Protein AF-A0A0C1GXM0-F1 (afdb_monomer_lite)

Sequence (208 aa):
MSLRILAVLLSFFAASASAESNETIALRGALAAMGYSEIILHHCKLTFSRTAEPTQENNELTGYKRTLHIETLQDIAEEPVRLKKQKSLKFHILDLKFRGSYSPQLDQIQRARRFIRKRFPNSNWPYDFPHFQGEFTPEIELELKREYPEIWSMNRTVEYTRYGKATRPEMSFELTYSSAEPLEKFRDSLRAYSNGKRCPLLKAGEEL

pLDDT: mean 88.5, std 14.19, range [39.66, 98.62]

Foldseek 3Di:
DDDDDDDDDDPPPPPPPPPDDPLLVLLVVLCVVQQWDPFDDDQQKTKIKHADQQDVQQQGWGIKMWIDRLLQWADLPPFAFDWDDDPPDIKTKGWTAGAPVCVVVVVLQVVLVVVCCVVVVQQPPVDPGSNSDDLCQVVSVVCCCVPPVCLVVAGWMWIQHPNGIHIHGDRIDMDMGRDRVSVVSNSVSSVVVCVVRVSDRHHHPDDD

Structure (mmCIF, N/CA/C/O backbone):
data_AF-A0A0C1GXM0-F1
#
_entry.id   AF-A0A0C1GXM0-F1
#
loop_
_atom_site.group_PDB
_atom_site.id
_atom_site.type_symbol
_atom_site.label_atom_id
_atom_site.label_alt_id
_atom_site.label_comp_id
_atom_site.label_asym_id
_atom_site.label_entity_id
_atom_site.label_seq_id
_atom_site.pdbx_PDB_ins_code
_atom_site.Cartn_x
_atom_site.Cartn_y
_atom_site.Cartn_z
_atom_site.occupancy
_atom_site.B_iso_or_equiv
_atom_site.auth_seq_id
_atom_site.auth_comp_id
_atom_site.auth_asym_id
_atom_site.auth_atom_id
_atom_site.pdbx_PDB_model_num
ATOM 1 N N . MET A 1 1 ? -29.118 64.515 -12.990 1.00 43.38 1 MET A N 1
ATOM 2 C CA . MET A 1 1 ? -28.446 63.610 -13.949 1.00 43.38 1 MET A CA 1
ATOM 3 C C . MET A 1 1 ? -27.971 62.392 -13.172 1.00 43.38 1 MET A C 1
ATOM 5 O O . MET A 1 1 ? -27.420 62.560 -12.095 1.00 43.38 1 MET A O 1
ATOM 9 N N . SER A 1 2 ? -28.364 61.206 -13.623 1.00 39.66 2 SER A N 1
ATOM 10 C CA . SER A 1 2 ? -28.724 60.064 -12.776 1.00 39.66 2 SER A CA 1
ATOM 11 C C . SER A 1 2 ? -27.571 59.333 -12.078 1.00 39.66 2 SER A C 1
ATOM 13 O O . SER A 1 2 ? -26.632 58.870 -12.719 1.00 39.66 2 SER A O 1
ATOM 15 N N . LEU A 1 3 ? -27.742 59.146 -10.766 1.00 50.19 3 LEU A N 1
ATOM 16 C CA . LEU A 1 3 ? -27.046 58.190 -9.906 1.00 50.19 3 LEU A CA 1
ATOM 17 C C . LEU A 1 3 ? -27.482 56.769 -10.323 1.00 50.19 3 LEU A C 1
ATOM 19 O O . LEU A 1 3 ? -28.665 56.441 -10.212 1.00 50.19 3 LEU A O 1
ATOM 23 N N . ARG A 1 4 ? -26.576 55.934 -10.850 1.00 53.16 4 ARG A N 1
ATOM 24 C CA . ARG A 1 4 ? -26.872 54.520 -11.141 1.00 53.16 4 ARG A CA 1
ATOM 25 C C . ARG A 1 4 ? -26.298 53.621 -10.051 1.00 53.16 4 ARG A C 1
ATOM 27 O O . ARG A 1 4 ? -25.092 53.506 -9.876 1.00 53.16 4 ARG A O 1
ATOM 34 N N . ILE A 1 5 ? -27.241 53.014 -9.344 1.00 59.44 5 ILE A N 1
ATOM 35 C CA . ILE A 1 5 ? -27.137 51.916 -8.391 1.00 59.44 5 ILE A CA 1
ATOM 36 C C . ILE A 1 5 ? -26.442 50.720 -9.060 1.00 59.44 5 ILE A C 1
ATOM 38 O O . ILE A 1 5 ? -26.910 50.250 -10.095 1.00 59.44 5 ILE A O 1
ATOM 42 N N . LEU A 1 6 ? -25.367 50.206 -8.456 1.00 49.19 6 LEU A N 1
ATOM 43 C CA . LEU A 1 6 ? -24.871 48.851 -8.715 1.00 49.19 6 LEU A CA 1
ATOM 44 C C . LEU A 1 6 ? -24.203 48.295 -7.448 1.00 49.19 6 LEU A C 1
ATOM 46 O O . LEU A 1 6 ? -22.986 48.246 -7.312 1.00 49.19 6 LEU A O 1
ATOM 50 N N . ALA A 1 7 ? -25.039 47.920 -6.488 1.00 60.09 7 ALA A N 1
ATOM 51 C CA . ALA A 1 7 ? -24.690 46.977 -5.435 1.00 60.09 7 ALA A CA 1
ATOM 52 C C . ALA A 1 7 ? -25.491 45.693 -5.696 1.00 60.09 7 ALA A C 1
ATOM 54 O O . ALA A 1 7 ? -26.526 45.756 -6.354 1.00 60.09 7 ALA A O 1
ATOM 55 N N . VAL A 1 8 ? -25.040 44.574 -5.125 1.00 55.22 8 VAL A N 1
ATOM 56 C CA . VAL A 1 8 ? -25.589 43.204 -5.221 1.00 55.22 8 VAL A CA 1
ATOM 57 C C . VAL A 1 8 ? -24.885 42.336 -6.269 1.00 55.22 8 VAL A C 1
ATOM 59 O O . VAL A 1 8 ? -25.309 42.252 -7.413 1.00 55.22 8 VAL A O 1
ATOM 62 N N . LEU A 1 9 ? -23.814 41.662 -5.828 1.00 50.62 9 LEU A N 1
ATOM 63 C CA . LEU A 1 9 ? -23.468 40.265 -6.153 1.00 50.62 9 LEU A CA 1
ATOM 64 C C . LEU A 1 9 ? -22.198 39.875 -5.372 1.00 50.62 9 LEU A C 1
ATOM 66 O O . LEU A 1 9 ? -21.104 39.783 -5.915 1.00 50.62 9 LEU A O 1
ATOM 70 N N . LEU A 1 10 ? -22.326 39.693 -4.056 1.00 50.34 10 LEU A N 1
ATOM 71 C CA . LEU A 1 10 ? -21.234 39.204 -3.202 1.00 50.34 10 LEU A CA 1
ATOM 72 C C . LEU A 1 10 ? -21.825 38.361 -2.068 1.00 50.34 10 LEU A C 1
ATOM 74 O O . LEU A 1 10 ? -21.763 38.714 -0.895 1.00 50.34 10 LEU A O 1
ATOM 78 N N . SER A 1 11 ? -22.529 37.283 -2.423 1.00 51.69 11 SER A N 1
ATOM 79 C CA . SER A 1 11 ? -23.216 36.453 -1.423 1.00 51.69 11 SER A CA 1
ATOM 80 C C . SER A 1 11 ? -23.407 34.994 -1.841 1.00 51.69 11 SER A C 1
ATOM 82 O O . SER A 1 11 ? -24.477 34.468 -1.602 1.00 51.69 11 SER A O 1
ATOM 84 N N . PHE A 1 12 ? -22.428 34.310 -2.447 1.00 46.59 12 PHE A N 1
ATOM 85 C CA . PHE A 1 12 ? -22.533 32.845 -2.642 1.00 46.59 12 PHE A CA 1
ATOM 86 C C . PHE A 1 12 ? -21.186 32.106 -2.623 1.00 46.59 12 PHE A C 1
ATOM 88 O O . PHE A 1 12 ? -20.936 31.223 -3.430 1.00 46.59 12 PHE A O 1
ATOM 95 N N . PHE A 1 13 ? -20.320 32.415 -1.660 1.00 52.38 13 PHE A N 1
ATOM 96 C CA . PHE A 1 13 ? -19.273 31.470 -1.251 1.00 52.38 13 PHE A CA 1
ATOM 97 C C . PHE A 1 13 ? -19.236 31.372 0.273 1.00 52.38 13 PHE A C 1
ATOM 99 O O . PHE A 1 13 ? -18.222 31.622 0.916 1.00 52.38 13 PHE A O 1
ATOM 106 N N . ALA A 1 14 ? -20.364 30.976 0.868 1.00 53.03 14 ALA A N 1
ATOM 107 C CA . ALA A 1 14 ? -20.309 30.279 2.144 1.00 53.03 14 ALA A CA 1
ATOM 108 C C . ALA A 1 14 ? -19.700 28.901 1.854 1.00 53.03 14 ALA A C 1
ATOM 110 O O . ALA A 1 14 ? -20.416 27.928 1.618 1.00 53.03 14 ALA A O 1
ATOM 111 N N . ALA A 1 15 ? -18.366 28.842 1.776 1.00 54.22 15 ALA A N 1
ATOM 112 C CA . ALA A 1 15 ? -17.646 27.583 1.823 1.00 54.22 15 ALA A CA 1
ATOM 113 C C . ALA A 1 15 ? -18.112 26.896 3.105 1.00 54.22 15 ALA A C 1
ATOM 115 O O . ALA A 1 15 ? -17.791 27.335 4.209 1.00 54.22 15 ALA A O 1
ATOM 116 N N . SER A 1 16 ? -18.972 25.891 2.956 1.00 50.34 16 SER A N 1
ATOM 117 C CA . SER A 1 16 ? -19.411 25.070 4.069 1.00 50.34 16 SER A CA 1
ATOM 118 C C . SER A 1 16 ? -18.167 24.355 4.563 1.00 50.34 16 SER A C 1
ATOM 120 O O . SER A 1 16 ? -17.759 23.343 3.998 1.00 50.34 16 SER A O 1
ATOM 122 N N . ALA A 1 17 ? -17.510 24.936 5.564 1.00 55.44 17 ALA A N 1
ATOM 123 C CA . ALA A 1 17 ? -16.478 24.271 6.327 1.00 55.44 17 ALA A CA 1
ATOM 124 C C . ALA A 1 17 ? -17.180 23.117 7.043 1.00 55.44 17 ALA A C 1
ATOM 126 O O . ALA A 1 17 ? -17.714 23.276 8.139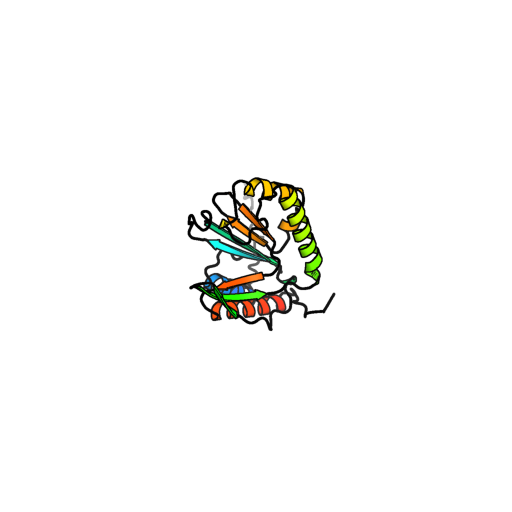 1.00 55.44 17 ALA A O 1
ATOM 127 N N . SER A 1 18 ? -17.288 21.971 6.370 1.00 64.62 18 SER A N 1
ATOM 128 C CA . SER A 1 18 ? -17.769 20.755 6.999 1.00 64.62 18 SER A CA 1
ATOM 129 C C . SER A 1 18 ? -16.775 20.443 8.106 1.00 64.62 18 SER A C 1
ATOM 131 O O . SER A 1 18 ? -15.626 20.109 7.809 1.00 64.62 18 SER A O 1
ATOM 133 N N . ALA A 1 19 ? -17.191 20.624 9.359 1.00 76.44 19 ALA A N 1
ATOM 134 C CA . ALA A 1 19 ? -16.371 20.289 10.509 1.00 76.44 19 ALA A CA 1
ATOM 135 C C . ALA A 1 19 ? -15.875 18.848 10.343 1.00 76.44 19 ALA A C 1
ATOM 137 O O . ALA A 1 19 ? -16.664 17.913 10.175 1.00 76.44 19 ALA A O 1
ATOM 138 N N . GLU A 1 20 ? -14.556 18.688 10.298 1.00 83.44 20 GLU A N 1
ATOM 139 C CA . GLU A 1 20 ? -13.935 17.381 10.167 1.00 83.44 20 GLU A CA 1
ATOM 140 C C . GLU A 1 20 ? -14.257 16.563 11.424 1.00 83.44 20 GLU A C 1
ATOM 142 O O . GLU A 1 20 ? -14.104 17.044 12.544 1.00 83.44 20 GLU A O 1
ATOM 147 N N . SER A 1 21 ? -14.759 15.339 11.254 1.00 88.00 21 SER A N 1
ATOM 148 C CA . SER A 1 21 ? -15.140 14.501 12.396 1.00 88.00 21 SER A CA 1
ATOM 149 C C . SER A 1 21 ? -13.916 14.039 13.191 1.00 88.00 21 SER A C 1
ATOM 151 O O . SER A 1 21 ? -12.868 13.763 12.599 1.00 88.00 21 SER A O 1
ATOM 153 N N . ASN A 1 22 ? -14.067 13.880 14.510 1.00 91.44 22 ASN A N 1
ATOM 154 C CA . ASN A 1 22 ? -12.991 13.482 15.427 1.00 91.44 22 ASN A CA 1
ATOM 155 C C . ASN A 1 22 ? -12.261 12.202 14.983 1.00 91.44 22 ASN A C 1
ATOM 157 O O . ASN A 1 22 ? -11.042 12.111 15.110 1.00 91.44 22 ASN A O 1
ATOM 161 N N . GLU A 1 23 ? -12.971 11.238 14.395 1.00 93.06 23 GLU A N 1
ATOM 162 C CA . GLU A 1 23 ? -12.399 9.979 13.906 1.00 93.06 23 GLU A CA 1
ATOM 163 C C . GLU A 1 23 ? -11.461 10.192 12.707 1.00 93.06 23 GLU A C 1
ATOM 165 O O . GLU A 1 23 ? -10.463 9.492 12.553 1.00 93.06 23 GLU A O 1
ATOM 170 N N . THR A 1 24 ? -11.759 11.179 11.854 1.00 93.75 24 THR A N 1
ATOM 171 C CA . THR A 1 24 ? -10.913 11.543 10.699 1.00 93.75 24 THR A CA 1
ATOM 172 C C . THR A 1 24 ? -9.609 12.173 11.181 1.00 93.75 24 THR A C 1
ATOM 174 O O . THR A 1 24 ? -8.531 11.766 10.744 1.00 93.75 24 THR A O 1
ATOM 177 N N . ILE A 1 25 ? -9.710 13.093 12.147 1.00 94.88 25 ILE A N 1
ATOM 178 C CA . ILE A 1 25 ? -8.559 13.740 12.784 1.00 94.88 25 ILE A CA 1
ATOM 179 C C . ILE A 1 25 ? -7.688 12.693 13.490 1.00 94.88 25 ILE A C 1
ATOM 181 O O . ILE A 1 25 ? -6.471 12.691 13.314 1.00 94.88 25 ILE A O 1
ATOM 185 N N . ALA A 1 26 ? -8.298 11.765 14.236 1.00 96.25 26 ALA A N 1
ATOM 186 C CA . ALA A 1 26 ? -7.585 10.705 14.946 1.00 96.25 26 ALA A CA 1
ATOM 187 C C . ALA A 1 26 ? -6.818 9.773 13.994 1.00 96.25 26 ALA A C 1
ATOM 189 O O . ALA A 1 26 ? -5.627 9.534 14.204 1.00 96.25 26 ALA A O 1
ATOM 190 N N . LEU A 1 27 ? -7.457 9.303 12.914 1.00 96.81 27 LEU A N 1
ATOM 191 C CA . LEU A 1 27 ? -6.817 8.422 11.930 1.00 96.81 27 LEU A CA 1
ATOM 192 C C . LEU A 1 27 ? -5.656 9.115 11.203 1.00 96.81 27 LEU A C 1
ATOM 194 O O . LEU A 1 27 ? -4.577 8.533 11.058 1.00 96.81 27 LEU A O 1
ATOM 198 N N . ARG A 1 28 ? -5.838 10.379 10.797 1.00 97.44 28 ARG A N 1
ATOM 199 C CA . ARG A 1 28 ? -4.756 11.194 10.221 1.00 97.44 28 ARG A CA 1
ATOM 200 C C . ARG A 1 28 ? -3.618 11.397 11.217 1.00 97.44 28 ARG A C 1
ATOM 202 O O . ARG A 1 28 ? -2.459 11.206 10.861 1.00 97.44 28 ARG A O 1
ATOM 209 N N . GLY A 1 29 ? -3.942 11.723 12.466 1.00 97.69 29 GLY A N 1
ATOM 210 C CA . GLY A 1 29 ? -2.964 11.907 13.536 1.00 97.69 29 GLY A CA 1
ATOM 211 C C . GLY A 1 29 ? -2.144 10.648 13.821 1.00 97.69 29 GLY A C 1
ATOM 212 O O . GLY A 1 29 ? -0.932 10.742 14.002 1.00 97.69 29 GLY A O 1
ATOM 213 N N . ALA A 1 30 ? -2.767 9.465 13.803 1.00 98.06 30 ALA A N 1
ATOM 214 C CA . ALA A 1 30 ? -2.071 8.192 14.000 1.00 98.06 30 ALA A CA 1
ATOM 215 C C . ALA A 1 30 ? -1.050 7.905 12.883 1.00 98.06 30 ALA A C 1
ATOM 217 O O . ALA A 1 30 ? 0.074 7.494 13.164 1.00 98.06 30 ALA A O 1
ATOM 218 N N . LEU A 1 31 ? -1.404 8.175 11.623 1.00 98.31 31 LEU A N 1
ATOM 219 C CA . LEU A 1 31 ? -0.475 8.065 10.493 1.00 98.31 31 LEU A CA 1
ATOM 220 C C . LEU A 1 31 ? 0.638 9.121 10.555 1.00 98.31 31 LEU A C 1
ATOM 222 O O . LEU A 1 31 ? 1.810 8.790 10.378 1.00 98.31 31 LEU A O 1
ATOM 226 N N . ALA A 1 32 ? 0.298 10.375 10.850 1.00 98.19 32 ALA A N 1
ATOM 227 C CA . ALA A 1 32 ? 1.279 11.453 10.964 1.00 98.19 32 ALA A CA 1
ATOM 228 C C . ALA A 1 32 ? 2.316 11.168 12.065 1.00 98.19 32 ALA A C 1
ATOM 230 O O . ALA A 1 32 ? 3.508 11.379 11.858 1.00 98.19 32 ALA A O 1
ATOM 231 N N . ALA A 1 33 ? 1.889 10.596 13.198 1.00 97.25 33 ALA A N 1
ATOM 232 C CA . ALA A 1 33 ? 2.780 10.180 14.284 1.00 97.25 33 ALA A CA 1
ATOM 233 C C . ALA A 1 33 ? 3.778 9.077 13.877 1.00 97.25 33 ALA A C 1
ATOM 235 O O . ALA A 1 33 ? 4.827 8.940 14.502 1.00 97.25 33 ALA A O 1
ATOM 236 N N . MET A 1 34 ? 3.481 8.311 12.822 1.00 97.75 34 MET A N 1
ATOM 237 C CA . MET A 1 34 ? 4.394 7.326 12.226 1.00 97.75 34 MET A CA 1
ATOM 238 C C . MET A 1 34 ? 5.260 7.905 11.089 1.00 97.75 34 MET A C 1
ATOM 240 O O . MET A 1 34 ? 5.987 7.163 10.422 1.00 97.75 34 MET A O 1
ATOM 244 N N . GLY A 1 35 ? 5.188 9.219 10.850 1.00 97.69 35 GLY A N 1
ATOM 245 C CA . GLY A 1 35 ? 5.959 9.919 9.821 1.00 97.69 35 GLY A CA 1
ATOM 246 C C . GLY A 1 35 ? 5.359 9.851 8.415 1.00 97.69 35 GLY A C 1
ATOM 247 O O . GLY A 1 35 ? 6.064 10.133 7.447 1.00 97.69 35 GLY A O 1
ATOM 248 N N . TYR A 1 36 ? 4.087 9.466 8.276 1.00 98.44 36 TYR A N 1
ATOM 249 C CA . TYR A 1 36 ? 3.383 9.544 6.996 1.00 98.44 36 TYR A CA 1
ATOM 250 C C . TYR A 1 36 ? 2.908 10.975 6.707 1.00 98.44 36 TYR A C 1
ATOM 252 O O . TYR A 1 36 ? 2.580 11.739 7.614 1.00 98.44 36 TYR A O 1
ATOM 260 N N . SER A 1 37 ? 2.835 11.324 5.426 1.00 98.44 37 SER A N 1
ATOM 261 C CA . SER A 1 37 ? 2.413 12.627 4.908 1.00 98.44 37 SER A CA 1
ATOM 262 C C . SER A 1 37 ? 1.351 12.470 3.812 1.00 98.44 37 SER A C 1
ATOM 264 O O . SER A 1 37 ? 0.938 11.354 3.492 1.00 98.44 37 SER A O 1
ATOM 266 N N . GLU A 1 38 ? 0.856 13.589 3.266 1.00 97.81 38 GLU A N 1
ATOM 267 C CA . GLU A 1 38 ? -0.167 13.612 2.200 1.00 97.81 38 GLU A CA 1
ATOM 268 C C . GLU A 1 38 ? -1.397 12.736 2.510 1.00 97.81 38 GLU A C 1
ATOM 270 O O . GLU A 1 38 ? -1.920 12.026 1.648 1.00 97.81 38 GLU A O 1
ATOM 275 N N . ILE A 1 39 ? -1.839 12.753 3.771 1.00 98.25 39 ILE A N 1
ATOM 276 C CA . ILE A 1 39 ? -2.881 11.853 4.260 1.00 98.25 39 ILE A CA 1
ATOM 277 C C . ILE A 1 39 ? -4.250 12.360 3.800 1.00 98.25 39 ILE A C 1
ATOM 279 O O . ILE A 1 39 ? -4.834 13.283 4.371 1.00 98.25 39 ILE A O 1
ATOM 283 N N . ILE A 1 40 ? -4.782 11.724 2.766 1.00 97.06 40 ILE A N 1
ATOM 284 C CA . ILE A 1 40 ? -6.075 12.033 2.168 1.00 97.06 40 ILE A CA 1
ATOM 285 C C . ILE A 1 40 ? -7.046 10.924 2.547 1.00 97.06 40 ILE A C 1
ATOM 287 O O . ILE A 1 40 ? -6.787 9.744 2.328 1.00 97.06 40 ILE A O 1
ATOM 291 N N . LEU A 1 41 ? -8.191 11.319 3.089 1.00 94.69 41 LEU A N 1
ATOM 292 C CA . LEU A 1 41 ? -9.267 10.411 3.443 1.00 94.69 41 LEU A CA 1
ATOM 293 C C . LEU A 1 41 ? -10.539 10.907 2.769 1.00 94.69 41 LEU A C 1
ATOM 295 O O . LEU A 1 41 ? -10.997 12.012 3.053 1.00 94.69 41 LEU A O 1
ATOM 299 N N . HIS A 1 42 ? -11.048 10.120 1.827 1.00 91.38 42 HIS A N 1
ATOM 300 C CA . HIS A 1 42 ? -12.207 10.467 1.016 1.00 91.38 42 HIS A CA 1
ATOM 301 C C . HIS A 1 42 ? -13.157 9.270 0.954 1.00 91.38 42 HIS A C 1
ATOM 303 O O . HIS A 1 42 ? -12.872 8.275 0.281 1.00 91.38 42 HIS A O 1
ATOM 309 N N . HIS A 1 43 ? -14.282 9.372 1.666 1.00 89.44 43 HIS A N 1
ATOM 310 C CA . HIS A 1 43 ? -15.163 8.238 1.965 1.00 89.44 43 HIS A CA 1
ATOM 311 C C . HIS A 1 43 ? -14.355 7.064 2.544 1.00 89.44 43 HIS A C 1
ATOM 313 O O . HIS A 1 43 ? -13.562 7.259 3.458 1.00 89.44 43 HIS A O 1
ATOM 319 N N . CYS A 1 44 ? -14.498 5.860 1.998 1.00 94.00 44 CYS A N 1
ATOM 320 C CA . CYS A 1 44 ? -13.794 4.674 2.477 1.00 94.00 44 CYS A CA 1
ATOM 321 C C . CYS A 1 44 ? -12.375 4.524 1.908 1.00 94.00 44 CYS A C 1
ATOM 323 O O . CYS A 1 44 ? -11.708 3.535 2.180 1.00 94.00 44 CYS A O 1
ATOM 325 N N . LYS A 1 45 ? -11.872 5.506 1.149 1.00 95.94 45 LYS A N 1
ATOM 326 C CA . LYS A 1 45 ? -10.527 5.462 0.572 1.00 95.94 45 LYS A CA 1
ATOM 327 C C . LYS A 1 45 ? -9.555 6.327 1.368 1.00 95.94 45 LYS A C 1
ATOM 329 O O . LYS A 1 45 ? -9.649 7.556 1.364 1.00 95.94 45 LYS A O 1
ATOM 334 N N . LEU A 1 46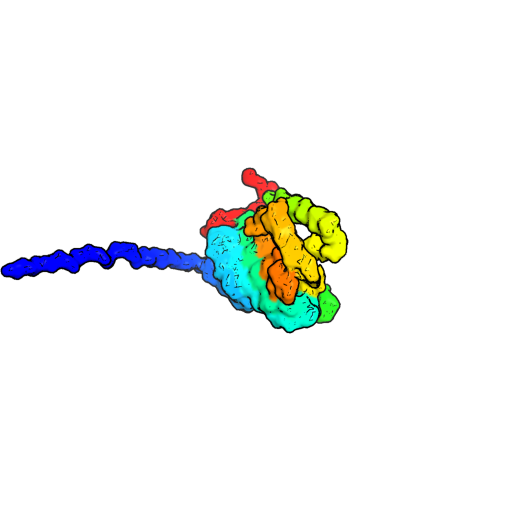 ? -8.580 5.671 1.981 1.00 97.56 46 LEU A N 1
ATOM 335 C CA . LEU A 1 46 ? -7.431 6.260 2.648 1.00 97.56 46 LEU A CA 1
ATOM 336 C C . LEU A 1 46 ? -6.222 6.244 1.707 1.00 97.56 46 LEU A C 1
ATOM 338 O O . LEU A 1 46 ? -5.912 5.247 1.059 1.00 97.56 46 LEU A O 1
ATOM 342 N N . THR A 1 47 ? -5.523 7.362 1.610 1.00 98.38 47 THR A N 1
ATOM 343 C CA . THR A 1 47 ? -4.296 7.499 0.831 1.00 98.38 47 THR A CA 1
ATOM 344 C C . THR A 1 47 ? -3.274 8.257 1.655 1.00 98.38 47 THR A C 1
ATOM 346 O O . THR A 1 47 ? -3.622 9.236 2.301 1.00 98.38 47 THR A O 1
ATOM 349 N N . PHE A 1 48 ? -2.027 7.806 1.654 1.00 98.62 48 PHE A N 1
ATOM 350 C CA . PHE A 1 48 ? -0.948 8.451 2.397 1.00 98.62 48 PHE A CA 1
ATOM 351 C C . PHE A 1 48 ? 0.398 8.127 1.760 1.00 98.62 48 PHE A C 1
ATOM 353 O O . PHE A 1 48 ? 0.542 7.116 1.068 1.00 98.62 48 PHE A O 1
ATOM 360 N N . SER A 1 49 ? 1.378 8.982 2.001 1.00 98.56 49 SER A N 1
ATOM 361 C CA . SER A 1 49 ? 2.709 8.899 1.413 1.00 98.56 49 SER A CA 1
ATOM 362 C C . SER A 1 49 ? 3.778 8.872 2.502 1.00 98.56 49 SER A C 1
ATOM 364 O O . SER A 1 49 ? 3.531 9.243 3.651 1.00 98.56 49 SER A O 1
ATOM 366 N N . ARG A 1 50 ? 4.980 8.421 2.153 1.00 97.94 50 ARG A N 1
ATOM 367 C CA . ARG A 1 50 ? 6.174 8.559 2.992 1.00 97.94 50 ARG A CA 1
ATOM 368 C C . ARG A 1 50 ? 7.388 8.773 2.103 1.00 97.94 50 ARG A C 1
ATOM 370 O O . ARG A 1 50 ? 7.510 8.109 1.075 1.00 97.94 50 ARG A O 1
ATOM 377 N N . THR A 1 51 ? 8.284 9.663 2.508 1.00 97.75 51 THR A N 1
ATOM 378 C CA . THR A 1 51 ? 9.608 9.781 1.893 1.00 97.75 51 THR A CA 1
ATOM 379 C C . THR A 1 51 ? 10.536 8.687 2.418 1.00 97.75 51 THR A C 1
ATOM 381 O O . THR A 1 51 ? 10.356 8.161 3.521 1.00 97.75 51 THR A O 1
ATOM 384 N N . ALA A 1 52 ? 11.521 8.322 1.612 1.00 96.19 52 ALA A N 1
ATOM 385 C CA . ALA A 1 52 ? 12.570 7.386 1.978 1.00 96.19 52 ALA A CA 1
ATOM 386 C C . ALA A 1 52 ? 13.925 8.000 1.632 1.00 96.19 52 ALA A C 1
ATOM 388 O O . ALA A 1 52 ? 14.027 8.757 0.669 1.00 96.19 52 ALA A O 1
ATOM 389 N N . GLU A 1 53 ? 14.942 7.676 2.427 1.00 96.81 53 GLU A N 1
ATOM 390 C CA . GLU A 1 53 ? 16.316 8.041 2.097 1.00 96.81 53 GLU A CA 1
ATOM 391 C C . GLU A 1 53 ? 16.789 7.154 0.932 1.00 96.81 53 GLU A C 1
ATOM 393 O O . GLU A 1 53 ? 16.780 5.921 1.074 1.00 96.81 53 GLU A O 1
ATOM 398 N N . PRO A 1 54 ? 17.178 7.732 -0.218 1.00 97.06 54 PRO A N 1
ATOM 399 C CA . PRO A 1 54 ? 17.654 6.954 -1.352 1.00 97.06 54 PRO A CA 1
ATOM 400 C C . PRO A 1 54 ? 18.975 6.258 -1.018 1.00 97.06 54 PRO A C 1
ATOM 402 O O . PRO A 1 54 ? 19.934 6.881 -0.569 1.00 97.06 54 PRO A O 1
ATOM 405 N N . THR A 1 55 ? 19.057 4.957 -1.277 1.00 96.94 55 THR A N 1
ATOM 406 C CA . THR A 1 55 ? 20.294 4.180 -1.156 1.00 96.94 55 THR A CA 1
ATOM 407 C C . THR A 1 55 ? 20.464 3.283 -2.374 1.00 96.94 55 THR A C 1
ATOM 409 O O . THR A 1 55 ? 19.501 2.939 -3.056 1.00 96.94 55 THR A O 1
ATOM 412 N N . GLN A 1 56 ? 21.690 2.838 -2.650 1.00 94.75 56 GLN A N 1
ATOM 413 C CA . GLN A 1 56 ? 21.894 1.844 -3.709 1.00 94.75 56 GLN A CA 1
ATOM 414 C C . GLN A 1 56 ? 21.125 0.544 -3.422 1.00 94.75 56 GLN A C 1
ATOM 416 O O . GLN A 1 56 ? 20.572 -0.053 -4.341 1.00 94.75 56 GLN A O 1
ATOM 421 N N . GLU A 1 57 ? 21.031 0.140 -2.149 1.00 92.75 57 GLU A N 1
ATOM 422 C CA . GLU A 1 57 ? 20.311 -1.070 -1.739 1.00 92.75 57 GLU A CA 1
ATOM 423 C C . GLU A 1 57 ? 18.812 -0.980 -2.040 1.00 92.75 57 GLU A C 1
ATOM 425 O O . GLU A 1 57 ? 18.222 -1.985 -2.406 1.00 92.75 57 GLU A O 1
ATOM 430 N N . ASN A 1 58 ? 18.185 0.197 -1.940 1.00 93.94 58 ASN A N 1
ATOM 431 C CA . ASN A 1 58 ? 16.758 0.367 -2.229 1.00 93.94 58 ASN A CA 1
ATOM 432 C C . ASN A 1 58 ? 16.464 0.879 -3.652 1.00 93.94 58 ASN A C 1
ATOM 434 O O . ASN A 1 58 ? 15.353 1.344 -3.900 1.00 93.94 58 ASN A O 1
ATOM 438 N N . ASN A 1 59 ? 17.425 0.774 -4.582 1.00 95.56 59 ASN A N 1
ATOM 439 C CA . ASN A 1 59 ? 17.327 1.328 -5.940 1.00 95.56 59 ASN A CA 1
ATOM 440 C C . ASN A 1 59 ? 17.008 2.836 -5.963 1.00 95.56 59 ASN A C 1
ATOM 442 O O . ASN A 1 59 ? 16.269 3.312 -6.826 1.00 95.56 59 ASN A O 1
ATOM 446 N N . GLU A 1 60 ? 17.573 3.590 -5.022 1.00 97.19 60 GLU A N 1
ATOM 447 C CA . GLU A 1 60 ? 17.344 5.029 -4.870 1.00 97.19 60 GLU A CA 1
ATOM 448 C C . GLU A 1 60 ? 15.848 5.353 -4.693 1.00 97.19 60 GLU A C 1
ATOM 450 O O . GLU A 1 60 ? 15.309 6.283 -5.294 1.00 97.19 60 GLU A O 1
ATOM 455 N N . LEU A 1 61 ? 15.152 4.555 -3.874 1.00 97.38 61 LEU A N 1
ATOM 456 C CA . LEU A 1 61 ? 13.773 4.822 -3.470 1.00 97.38 61 LEU A CA 1
ATOM 457 C C . LEU A 1 61 ? 13.704 6.184 -2.767 1.00 97.38 61 LEU A C 1
ATOM 459 O O . LEU A 1 61 ? 14.263 6.364 -1.689 1.00 97.38 61 LEU A O 1
ATOM 463 N N . THR A 1 62 ? 12.948 7.111 -3.346 1.00 98.06 62 THR A N 1
ATOM 464 C CA . THR A 1 62 ? 12.718 8.460 -2.793 1.00 98.06 62 THR A CA 1
ATOM 465 C C . THR A 1 62 ? 11.463 8.530 -1.922 1.00 98.06 62 THR A C 1
ATOM 467 O O . THR A 1 62 ? 11.308 9.417 -1.081 1.00 98.06 62 THR A O 1
ATOM 470 N N . GLY A 1 63 ? 10.552 7.574 -2.091 1.00 97.88 63 GLY A N 1
ATOM 471 C CA . GLY A 1 63 ? 9.338 7.469 -1.300 1.00 97.88 63 GLY A CA 1
ATOM 472 C C . GLY A 1 63 ? 8.326 6.512 -1.906 1.00 97.88 63 GLY A C 1
ATOM 473 O O . GLY A 1 63 ? 8.569 5.859 -2.922 1.00 97.88 63 GLY A O 1
ATOM 474 N N . TYR A 1 64 ? 7.162 6.446 -1.276 1.00 98.06 64 TYR A N 1
ATOM 475 C CA . TYR A 1 64 ? 6.036 5.656 -1.752 1.00 98.06 64 TYR A CA 1
ATOM 476 C C . TYR A 1 64 ? 4.703 6.286 -1.355 1.00 98.06 64 TYR A C 1
ATOM 478 O O . TYR A 1 64 ? 4.616 7.071 -0.410 1.00 98.06 64 TYR A O 1
ATOM 486 N N . LYS A 1 65 ? 3.649 5.899 -2.072 1.00 98.44 65 LYS A N 1
ATOM 487 C CA . LYS A 1 65 ? 2.259 6.278 -1.819 1.00 98.44 65 LYS A CA 1
ATOM 488 C C . LYS A 1 65 ? 1.395 5.034 -1.715 1.00 98.44 65 LYS A C 1
ATOM 490 O O . LYS A 1 65 ? 1.420 4.192 -2.607 1.00 98.44 65 LYS A O 1
ATOM 495 N N . ARG A 1 66 ? 0.597 4.929 -0.660 1.00 98.31 66 ARG A N 1
ATOM 496 C CA . ARG A 1 66 ? -0.303 3.798 -0.415 1.00 98.31 66 ARG A CA 1
ATOM 497 C C . ARG A 1 66 ? -1.744 4.230 -0.580 1.00 98.31 66 ARG A C 1
ATOM 499 O O . ARG A 1 66 ? -2.110 5.338 -0.201 1.00 98.31 66 ARG A O 1
ATOM 506 N N . THR A 1 67 ? -2.548 3.352 -1.158 1.00 98.12 67 THR A N 1
ATOM 507 C CA . THR A 1 67 ? -4.001 3.490 -1.271 1.00 98.12 67 THR A CA 1
ATOM 508 C C . THR A 1 67 ? -4.642 2.289 -0.596 1.00 98.12 67 THR A C 1
ATOM 510 O O . THR A 1 67 ? -4.310 1.154 -0.933 1.00 98.12 67 THR A O 1
ATOM 513 N N . LEU A 1 68 ? -5.548 2.557 0.342 1.00 97.44 68 LEU A N 1
ATOM 514 C CA . LEU A 1 68 ? -6.326 1.575 1.082 1.00 97.44 68 LEU A CA 1
ATOM 515 C C . LEU A 1 68 ? -7.817 1.915 0.973 1.00 97.44 68 LEU A C 1
ATOM 517 O O . LEU A 1 68 ? -8.259 2.982 1.387 1.00 97.44 68 LEU A O 1
ATOM 521 N N . HIS A 1 69 ? -8.580 0.979 0.442 1.00 95.69 69 HIS A N 1
ATOM 522 C CA . HIS A 1 69 ? -10.028 0.899 0.449 1.00 95.69 69 HIS A CA 1
ATOM 523 C C . HIS A 1 69 ? -10.448 0.185 1.734 1.00 95.69 69 HIS A C 1
ATOM 525 O O . HIS A 1 69 ? -10.367 -1.038 1.839 1.00 95.69 69 HIS A O 1
ATOM 531 N N . ILE A 1 70 ? -10.825 0.956 2.748 1.00 95.25 70 ILE A N 1
ATOM 532 C CA . ILE A 1 70 ? -11.110 0.484 4.108 1.00 95.25 70 ILE A CA 1
ATOM 533 C C . ILE A 1 70 ? -12.227 -0.563 4.101 1.00 95.25 70 ILE A C 1
ATOM 535 O O . ILE A 1 70 ? -12.157 -1.541 4.836 1.00 95.25 70 ILE A O 1
ATOM 539 N N . GLU A 1 71 ? -13.215 -0.408 3.220 1.00 92.19 71 GLU A N 1
ATOM 540 C CA . GLU A 1 71 ? -14.328 -1.341 3.039 1.00 92.19 71 GLU A CA 1
ATOM 541 C C . GLU A 1 71 ? -13.888 -2.745 2.605 1.00 92.19 71 GLU A C 1
ATOM 543 O O . GLU A 1 71 ? -14.654 -3.692 2.734 1.00 92.19 71 GLU A O 1
ATOM 548 N N . THR A 1 72 ? -12.670 -2.899 2.083 1.00 93.31 72 THR A N 1
ATOM 549 C CA . THR A 1 72 ? -12.141 -4.203 1.658 1.00 93.31 72 THR A CA 1
ATOM 550 C C . THR A 1 72 ? -11.480 -4.979 2.790 1.00 93.31 72 THR A C 1
ATOM 552 O O . THR A 1 72 ? -11.136 -6.141 2.592 1.00 93.31 72 THR A O 1
ATOM 555 N N . LEU A 1 73 ? -11.291 -4.373 3.963 1.00 93.38 73 LEU A N 1
ATOM 556 C CA . LEU A 1 73 ? -10.698 -5.037 5.118 1.00 93.38 73 LEU A CA 1
ATOM 557 C C . LEU A 1 73 ? -11.706 -5.980 5.792 1.00 93.38 73 LEU A C 1
ATOM 559 O O . LEU A 1 73 ? -12.907 -5.707 5.847 1.00 93.38 73 LEU A O 1
ATOM 563 N N . GLN A 1 74 ? -11.196 -7.098 6.301 1.00 89.94 74 GLN A N 1
ATOM 564 C CA . GLN A 1 74 ? -11.898 -7.944 7.266 1.00 89.94 74 GLN A CA 1
ATOM 565 C C . GLN A 1 74 ? -11.948 -7.241 8.636 1.00 89.94 74 GLN A C 1
ATOM 567 O O . GLN A 1 74 ? -11.216 -6.274 8.849 1.00 89.94 74 GLN A O 1
ATOM 572 N N . ASP A 1 75 ? -12.806 -7.700 9.555 1.00 83.38 75 ASP A N 1
ATOM 573 C CA . ASP A 1 75 ? -12.837 -7.204 10.937 1.00 83.38 75 ASP A CA 1
ATOM 574 C C . ASP A 1 75 ? -11.425 -7.089 11.540 1.00 83.38 75 ASP A C 1
ATOM 576 O O . ASP A 1 75 ? -10.704 -8.071 11.704 1.00 83.38 75 ASP A O 1
ATOM 580 N N . ILE A 1 76 ? -11.039 -5.851 11.847 1.00 87.19 76 ILE A N 1
ATOM 581 C CA . ILE A 1 76 ? -9.708 -5.489 12.340 1.00 87.19 76 ILE A CA 1
ATOM 582 C C . ILE A 1 76 ? -9.619 -5.527 13.866 1.00 87.19 76 ILE A C 1
ATOM 584 O O . ILE A 1 76 ? -8.543 -5.283 14.409 1.00 87.19 76 ILE A O 1
ATOM 588 N N . ALA A 1 77 ? -10.735 -5.767 14.567 1.00 78.44 77 ALA A N 1
ATOM 589 C CA . ALA A 1 77 ? -10.801 -5.696 16.025 1.00 78.44 77 ALA A CA 1
ATOM 590 C C . ALA A 1 77 ? -9.842 -6.673 16.716 1.00 78.44 77 ALA A C 1
ATOM 592 O O . ALA A 1 77 ? -9.323 -6.361 17.787 1.00 78.44 77 ALA A O 1
ATOM 593 N N . GLU A 1 78 ? -9.607 -7.828 16.099 1.00 77.25 78 GLU A N 1
ATOM 594 C CA . GLU A 1 78 ? -8.844 -8.923 16.695 1.00 77.25 78 GLU A CA 1
ATOM 595 C C . GLU A 1 78 ? -7.422 -9.043 16.143 1.00 77.25 78 GLU A C 1
ATOM 597 O O . GLU A 1 78 ? -6.640 -9.827 16.671 1.00 77.25 78 GLU A O 1
ATOM 602 N N . GLU A 1 79 ? -7.047 -8.250 15.132 1.00 88.25 79 GLU A N 1
ATOM 603 C CA . GLU A 1 79 ? -5.727 -8.365 14.510 1.00 88.25 79 GLU A CA 1
ATOM 604 C C . GLU A 1 79 ? -4.634 -7.796 15.436 1.00 88.25 79 GLU A C 1
ATOM 606 O O . GLU A 1 79 ? -4.597 -6.580 15.703 1.00 88.25 79 GLU A O 1
ATOM 611 N N . PRO A 1 80 ? -3.731 -8.646 15.966 1.00 92.94 80 PRO A N 1
ATOM 612 C CA . PRO A 1 80 ? -2.725 -8.205 16.911 1.00 92.94 80 PRO A CA 1
ATOM 613 C C . PRO A 1 80 ? -1.549 -7.554 16.184 1.00 92.94 80 PRO A C 1
ATOM 615 O O . PRO A 1 80 ? -1.112 -7.994 15.116 1.00 92.94 80 PRO A O 1
ATOM 618 N N . VAL A 1 81 ? -0.952 -6.550 16.825 1.00 95.94 81 VAL A N 1
ATOM 619 C CA . VAL A 1 81 ? 0.371 -6.074 16.428 1.00 95.94 81 VAL A CA 1
ATOM 620 C C . VAL A 1 81 ? 1.401 -7.112 16.864 1.00 95.94 81 VAL A C 1
ATOM 622 O O . VAL A 1 81 ? 1.525 -7.440 18.043 1.00 95.94 81 VAL A O 1
ATOM 625 N N . ARG A 1 82 ? 2.142 -7.665 15.903 1.00 96.94 82 ARG A N 1
ATOM 626 C CA . ARG A 1 82 ? 3.101 -8.753 16.138 1.00 96.94 82 ARG A CA 1
ATOM 627 C C . ARG A 1 82 ? 4.527 -8.228 16.083 1.00 96.94 82 ARG A C 1
ATOM 629 O O . ARG A 1 82 ? 4.855 -7.401 15.239 1.00 96.94 82 ARG A O 1
ATOM 636 N N . LEU A 1 83 ? 5.408 -8.753 16.929 1.00 96.00 83 LEU A N 1
ATOM 637 C CA . LEU A 1 83 ? 6.847 -8.534 16.786 1.00 96.00 83 LEU A CA 1
ATOM 638 C C . LEU A 1 83 ? 7.399 -9.456 15.690 1.00 96.00 83 LEU A C 1
ATOM 640 O O . LEU A 1 83 ? 7.308 -10.679 15.796 1.00 96.00 83 LEU A O 1
ATOM 644 N N . LYS A 1 84 ? 8.033 -8.881 14.669 1.00 95.12 84 LYS A N 1
ATOM 645 C CA . LYS A 1 84 ? 8.756 -9.601 13.619 1.00 95.12 84 LYS A CA 1
ATOM 646 C C . LYS A 1 84 ? 10.259 -9.390 13.795 1.00 95.12 84 LYS A C 1
ATOM 648 O O . LYS A 1 84 ? 10.745 -8.273 13.982 1.00 95.12 84 LYS A O 1
ATOM 653 N N . LYS A 1 85 ? 11.004 -10.495 13.761 1.00 91.81 85 LYS A N 1
ATOM 654 C CA . LYS A 1 85 ? 12.470 -10.505 13.788 1.00 91.81 85 LYS A CA 1
ATOM 655 C C . LYS A 1 85 ? 12.963 -10.950 12.420 1.00 91.81 85 LYS A C 1
ATOM 657 O O . LYS A 1 85 ? 12.625 -12.047 11.982 1.00 91.81 85 LYS A O 1
ATOM 662 N N . GLN A 1 86 ? 13.747 -10.113 11.753 1.00 87.81 86 GLN A N 1
ATOM 663 C CA . GLN A 1 86 ? 14.338 -10.435 10.457 1.00 87.81 86 GLN A CA 1
ATOM 664 C C . GLN A 1 86 ? 15.819 -10.068 10.488 1.00 87.81 86 GLN A C 1
ATOM 666 O O . GLN A 1 86 ? 16.177 -8.893 10.545 1.00 87.81 86 GLN A O 1
ATOM 671 N N . LYS A 1 87 ? 16.685 -11.089 10.464 1.00 88.44 87 LYS A N 1
ATOM 672 C CA . LYS A 1 87 ? 18.127 -10.941 10.723 1.00 88.44 87 LYS A CA 1
ATOM 673 C C . LYS A 1 87 ? 18.355 -10.230 12.073 1.00 88.44 87 LYS A C 1
ATOM 675 O O . LYS A 1 87 ? 17.868 -10.703 13.096 1.00 88.44 87 LYS A O 1
ATOM 680 N N . SER A 1 88 ? 19.067 -9.104 12.078 1.00 88.00 88 SER A N 1
ATOM 681 C CA . SER A 1 88 ? 19.329 -8.263 13.253 1.00 88.00 88 SER A CA 1
ATOM 682 C C . SER A 1 88 ? 18.227 -7.235 13.541 1.00 88.00 88 SER A C 1
ATOM 684 O O . SER A 1 88 ? 18.237 -6.620 14.607 1.00 88.00 88 SER A O 1
ATOM 686 N N . LEU A 1 89 ? 17.271 -7.044 12.627 1.00 88.94 89 LEU A N 1
ATOM 687 C CA . LEU A 1 89 ? 16.222 -6.041 12.770 1.00 88.94 89 LEU A CA 1
ATOM 688 C C . LEU A 1 89 ? 15.030 -6.600 13.551 1.00 88.94 89 LEU A C 1
ATOM 690 O O . LEU A 1 89 ? 14.559 -7.718 13.314 1.00 88.94 89 LEU A O 1
ATOM 694 N N . LYS A 1 90 ? 14.527 -5.784 14.479 1.00 93.19 90 LYS A N 1
ATOM 695 C CA . LYS A 1 90 ? 13.289 -6.016 15.224 1.00 93.19 90 LYS A CA 1
ATOM 696 C C . LYS A 1 90 ? 12.316 -4.901 14.877 1.00 93.19 90 LYS A C 1
ATOM 698 O O . LYS A 1 90 ? 12.645 -3.732 15.049 1.00 93.19 90 LYS A O 1
ATOM 703 N N . PHE A 1 91 ? 11.137 -5.268 14.405 1.00 95.75 91 PHE A N 1
ATOM 704 C CA . PHE A 1 91 ? 10.073 -4.321 14.103 1.00 95.75 91 PHE A CA 1
ATOM 705 C C . PHE A 1 91 ? 8.719 -4.952 14.397 1.00 95.75 91 PHE A C 1
ATOM 707 O O . PHE A 1 91 ? 8.573 -6.172 14.429 1.00 95.75 91 PHE A O 1
ATOM 714 N N . HIS A 1 92 ? 7.728 -4.112 14.633 1.00 97.25 92 HIS A N 1
ATOM 715 C CA . HIS A 1 92 ? 6.352 -4.519 14.836 1.00 97.25 92 HIS A CA 1
ATOM 716 C C . HIS A 1 92 ? 5.606 -4.456 13.507 1.00 97.25 92 HIS A C 1
ATOM 718 O O . HIS A 1 92 ? 5.912 -3.611 12.665 1.00 97.25 92 HIS A O 1
ATOM 724 N N . ILE A 1 93 ? 4.659 -5.366 13.310 1.00 97.06 93 ILE A N 1
ATOM 725 C CA . ILE A 1 93 ? 3.831 -5.451 12.111 1.00 97.06 93 ILE A CA 1
ATOM 726 C C . ILE A 1 93 ? 2.355 -5.531 12.496 1.00 97.06 93 ILE A C 1
ATOM 728 O O . ILE A 1 93 ? 1.964 -6.345 13.332 1.00 97.06 93 ILE A O 1
ATOM 732 N N . LEU A 1 94 ? 1.550 -4.693 11.852 1.00 97.31 94 LEU A N 1
ATOM 733 C CA . LEU A 1 94 ? 0.104 -4.830 11.757 1.00 97.31 94 LEU A CA 1
ATOM 734 C C . LEU A 1 94 ? -0.204 -5.350 10.351 1.00 97.31 94 LEU A C 1
ATOM 736 O O . LEU A 1 94 ? 0.144 -4.696 9.373 1.00 97.31 94 LEU A O 1
ATOM 740 N N . ASP A 1 95 ? -0.813 -6.524 10.251 1.00 95.62 95 ASP A N 1
ATOM 741 C CA . ASP A 1 95 ? -1.125 -7.204 8.988 1.00 95.62 95 ASP A CA 1
ATOM 742 C C . ASP A 1 95 ? -2.631 -7.435 8.951 1.00 95.62 95 ASP A C 1
ATOM 744 O O . ASP A 1 95 ? -3.140 -8.293 9.662 1.00 95.62 95 ASP A O 1
ATOM 748 N N . LEU A 1 96 ? -3.334 -6.613 8.179 1.00 94.69 96 LEU A N 1
ATOM 749 C CA . LEU A 1 96 ? -4.783 -6.644 8.058 1.00 94.69 96 LEU A CA 1
ATOM 750 C C . LEU A 1 96 ? -5.166 -7.404 6.789 1.00 94.69 96 LEU A C 1
ATOM 752 O O . LEU A 1 96 ? -4.720 -7.073 5.682 1.00 94.69 96 LEU A O 1
ATOM 756 N N . LYS A 1 97 ? -6.013 -8.420 6.944 1.00 93.06 97 LYS A N 1
ATOM 757 C CA . LYS A 1 97 ? -6.513 -9.213 5.820 1.00 93.06 97 LYS A CA 1
ATOM 758 C C . LYS A 1 97 ? -7.636 -8.490 5.090 1.00 93.06 97 LYS A C 1
ATOM 760 O O . LYS A 1 97 ? -8.430 -7.761 5.685 1.00 93.06 97 LYS A O 1
ATOM 765 N N . PHE A 1 98 ? -7.695 -8.704 3.780 1.00 92.38 98 PHE A N 1
ATOM 766 C CA . PHE A 1 98 ? -8.846 -8.298 2.988 1.00 92.38 98 PHE A CA 1
ATOM 767 C C . PHE A 1 98 ? -9.953 -9.348 3.107 1.00 92.38 98 PHE A C 1
ATOM 769 O O . PHE A 1 98 ? -9.676 -10.543 3.196 1.00 92.38 98 PHE A O 1
ATOM 776 N N . ARG A 1 99 ? -11.208 -8.901 3.105 1.00 90.00 99 ARG A N 1
ATOM 777 C CA . ARG A 1 99 ? -12.387 -9.772 3.162 1.00 90.00 99 ARG A CA 1
ATOM 778 C C . ARG A 1 99 ? -12.532 -10.597 1.878 1.00 90.00 99 ARG A C 1
ATOM 780 O O . ARG A 1 99 ? -12.024 -10.210 0.826 1.00 90.00 99 ARG A O 1
ATOM 787 N N . GLY A 1 100 ? -13.298 -11.690 1.937 1.00 83.69 100 GLY A N 1
ATOM 788 C CA . GLY A 1 100 ? -13.497 -12.612 0.805 1.00 83.69 100 GLY A CA 1
ATOM 789 C C . GLY A 1 100 ? -13.981 -11.937 -0.485 1.00 83.69 100 GLY A C 1
ATOM 790 O O . GLY A 1 100 ? -13.544 -12.301 -1.573 1.00 83.69 100 GLY A O 1
ATOM 791 N N . SER A 1 101 ? -14.771 -10.862 -0.379 1.00 83.56 101 SER A N 1
ATOM 792 C CA . SER A 1 101 ? -15.219 -10.083 -1.543 1.00 83.56 101 SER A CA 1
ATOM 793 C C . SER A 1 101 ? -14.082 -9.395 -2.321 1.00 83.56 101 SER A C 1
ATOM 795 O O . SER A 1 101 ? -14.343 -8.823 -3.375 1.00 83.56 101 SER A O 1
ATOM 797 N N . TYR A 1 102 ? -12.856 -9.368 -1.788 1.00 88.50 102 TYR A N 1
ATOM 798 C CA . TYR A 1 102 ? -11.658 -8.879 -2.477 1.00 88.50 102 TYR A CA 1
ATOM 799 C C . TYR A 1 102 ? -10.987 -9.970 -3.342 1.00 88.50 102 TYR A C 1
ATOM 801 O O . TYR A 1 102 ? -10.041 -9.699 -4.080 1.00 88.50 102 TYR A O 1
ATOM 809 N N . SER A 1 103 ? -11.470 -11.218 -3.280 1.00 86.94 103 SER A N 1
ATOM 810 C CA . SER A 1 103 ? -10.936 -12.346 -4.056 1.00 86.94 103 SER A CA 1
ATOM 811 C C . SER A 1 103 ? -10.906 -12.098 -5.572 1.00 86.94 103 SER A C 1
ATOM 813 O O . SER A 1 103 ? -9.886 -12.418 -6.184 1.00 86.94 103 SER A O 1
ATOM 815 N N . PRO A 1 104 ? -11.925 -11.483 -6.211 1.00 90.12 104 PRO A N 1
ATOM 816 C CA . PRO A 1 104 ? -11.855 -11.183 -7.643 1.00 90.12 104 PRO A CA 1
ATOM 817 C C . PRO A 1 104 ? -10.668 -10.280 -8.021 1.00 90.12 104 PRO A C 1
ATOM 819 O O . PRO A 1 104 ? -10.063 -10.454 -9.082 1.00 90.12 104 PRO A O 1
ATOM 822 N N . GLN A 1 105 ? -10.301 -9.339 -7.146 1.00 89.81 105 GLN A N 1
ATOM 823 C CA . GLN A 1 105 ? -9.129 -8.481 -7.305 1.00 89.81 105 GLN A CA 1
ATOM 824 C C . GLN A 1 105 ? -7.840 -9.290 -7.123 1.00 89.81 105 GLN A C 1
ATOM 826 O O . GLN A 1 105 ? -6.906 -9.125 -7.905 1.00 89.81 105 GLN A O 1
ATOM 831 N N . LEU A 1 106 ? -7.792 -10.220 -6.162 1.00 89.69 106 LEU A N 1
ATOM 832 C CA . LEU A 1 106 ? -6.653 -11.137 -6.013 1.00 89.69 106 LEU A CA 1
ATOM 833 C C . LEU A 1 106 ? -6.438 -11.984 -7.279 1.00 89.69 106 LEU A C 1
ATOM 835 O O . LEU A 1 106 ? -5.304 -12.119 -7.744 1.00 89.69 106 LEU A O 1
ATOM 839 N N . ASP A 1 107 ? -7.511 -12.477 -7.898 1.00 92.19 107 ASP A N 1
ATOM 840 C CA . ASP A 1 107 ? -7.430 -13.219 -9.160 1.00 92.19 107 ASP A CA 1
ATOM 841 C C . ASP A 1 107 ? -6.911 -12.352 -10.314 1.00 92.19 107 ASP A C 1
ATOM 843 O O . ASP A 1 107 ? -6.118 -12.824 -11.138 1.00 92.19 107 ASP A O 1
ATOM 847 N N . GLN A 1 108 ? -7.321 -11.080 -10.377 1.00 92.25 108 GLN A N 1
ATOM 848 C CA . GLN A 1 108 ? -6.784 -10.111 -11.340 1.00 92.25 108 GLN A CA 1
ATOM 849 C C . GLN A 1 108 ? -5.278 -9.909 -11.146 1.00 92.25 108 GLN A C 1
ATOM 851 O O . GLN A 1 108 ? -4.529 -9.994 -12.121 1.00 92.25 108 GLN A O 1
ATOM 856 N N . ILE A 1 109 ? -4.812 -9.761 -9.901 1.00 92.94 109 ILE A N 1
ATOM 857 C CA . ILE A 1 109 ? -3.380 -9.652 -9.580 1.00 92.94 109 ILE A CA 1
ATOM 858 C C . ILE A 1 109 ? -2.619 -10.891 -10.073 1.00 92.94 109 ILE A C 1
ATOM 860 O O . ILE A 1 109 ? -1.567 -10.763 -10.704 1.00 92.94 109 ILE A O 1
ATOM 864 N N . GLN A 1 110 ? -3.153 -12.100 -9.862 1.00 93.56 110 GLN A N 1
ATOM 865 C CA . GLN A 1 110 ? -2.509 -13.330 -10.341 1.00 93.56 110 GLN A CA 1
ATOM 866 C C . GLN A 1 110 ? -2.502 -13.445 -11.874 1.00 93.56 110 GLN A C 1
ATOM 868 O O . GLN A 1 110 ? -1.541 -13.964 -12.455 1.00 93.56 110 GLN A O 1
ATOM 873 N N . ARG A 1 111 ? -3.547 -12.967 -12.564 1.00 95.19 111 ARG A N 1
ATOM 874 C CA . ARG A 1 111 ? -3.564 -12.894 -14.037 1.00 95.19 111 ARG A CA 1
ATOM 875 C C . ARG A 1 111 ? -2.515 -11.916 -14.558 1.00 95.19 111 ARG A C 1
ATOM 877 O O . ARG A 1 111 ? -1.689 -12.330 -15.373 1.00 95.19 111 ARG A O 1
ATOM 884 N N . ALA A 1 112 ? -2.475 -10.701 -14.012 1.00 95.25 112 ALA A N 1
ATOM 885 C CA . ALA A 1 112 ? -1.457 -9.705 -14.334 1.00 95.25 112 ALA A CA 1
ATOM 886 C C . ALA A 1 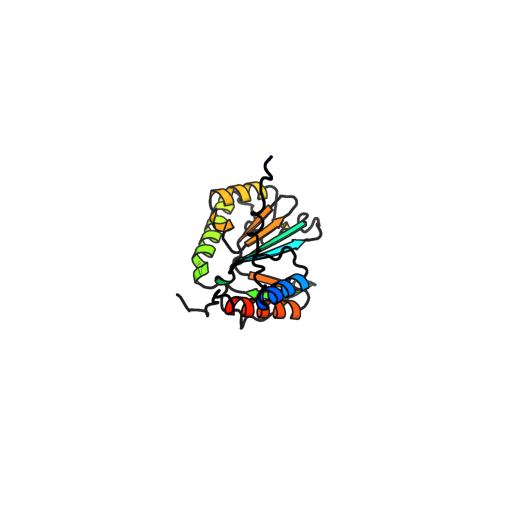112 ? -0.047 -10.264 -14.105 1.00 95.25 112 ALA A C 1
ATOM 888 O O . ALA A 1 112 ? 0.814 -10.166 -14.976 1.00 95.25 112 ALA A O 1
ATOM 889 N N . ARG A 1 113 ? 0.167 -10.973 -12.990 1.00 94.31 113 ARG A N 1
ATOM 890 C CA . ARG A 1 113 ? 1.466 -11.573 -12.656 1.00 94.31 113 ARG A CA 1
ATOM 891 C C . ARG A 1 113 ? 1.913 -12.589 -13.694 1.00 94.31 113 ARG A C 1
ATOM 893 O O . ARG A 1 113 ? 3.066 -12.566 -14.119 1.00 94.31 113 ARG A O 1
ATOM 900 N N . ARG A 1 114 ? 1.015 -13.482 -14.116 1.00 94.88 114 ARG A N 1
ATOM 901 C CA . ARG A 1 114 ? 1.312 -14.470 -15.166 1.00 94.88 114 ARG A CA 1
ATOM 902 C C . ARG A 1 114 ? 1.602 -13.799 -16.503 1.00 94.88 114 ARG A C 1
ATOM 904 O O . ARG A 1 114 ? 2.541 -14.203 -17.184 1.00 94.88 114 ARG A O 1
ATOM 911 N N . PHE A 1 115 ? 0.830 -12.777 -16.860 1.00 96.25 115 PHE A N 1
ATOM 912 C CA . PHE A 1 115 ? 1.040 -12.014 -18.085 1.00 96.25 115 PHE A CA 1
ATOM 913 C C . PHE A 1 115 ? 2.407 -11.314 -18.099 1.00 96.25 115 PHE A C 1
ATOM 915 O O . PHE A 1 115 ? 3.187 -11.520 -19.030 1.00 96.25 115 PHE A O 1
ATOM 922 N N . ILE A 1 116 ? 2.738 -10.572 -17.037 1.00 96.19 116 I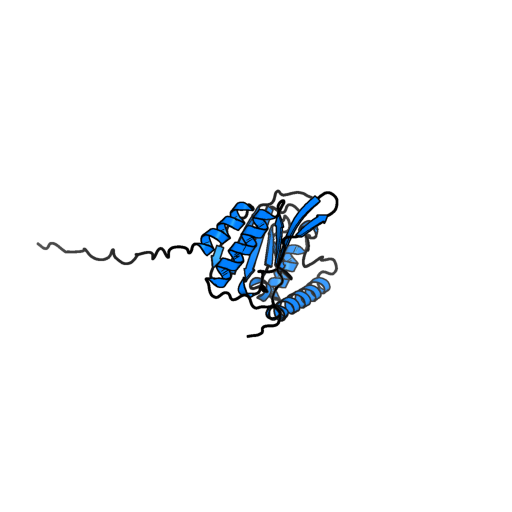LE A N 1
ATOM 923 C CA . ILE A 1 116 ? 4.017 -9.865 -16.917 1.00 96.19 116 ILE A CA 1
ATOM 924 C C . ILE A 1 116 ? 5.186 -10.844 -16.925 1.00 96.19 116 ILE A C 1
ATOM 926 O O . ILE A 1 116 ? 6.131 -10.635 -17.674 1.00 96.19 116 ILE A O 1
ATOM 930 N N . ARG A 1 117 ? 5.102 -11.971 -16.211 1.00 94.19 117 ARG A N 1
ATOM 931 C CA . ARG A 1 117 ? 6.151 -13.004 -16.253 1.00 94.19 117 ARG A CA 1
ATOM 932 C C . ARG A 1 117 ? 6.302 -13.663 -17.620 1.00 94.19 117 ARG A C 1
ATOM 934 O O . ARG A 1 117 ? 7.401 -14.056 -17.977 1.00 94.19 117 ARG A O 1
ATOM 941 N N . LYS A 1 118 ? 5.235 -13.788 -18.409 1.00 95.62 118 LYS A N 1
ATOM 942 C CA . LYS A 1 118 ? 5.348 -14.302 -19.781 1.00 95.62 118 LYS A CA 1
ATOM 943 C C . LYS A 1 118 ? 6.086 -13.314 -20.690 1.00 95.62 118 LYS A C 1
ATOM 945 O O . LYS A 1 118 ? 6.862 -13.741 -21.538 1.00 95.62 118 LYS A O 1
ATOM 950 N N . ARG A 1 119 ? 5.831 -12.012 -20.524 1.00 96.00 119 ARG A N 1
ATOM 951 C CA . ARG A 1 119 ? 6.414 -10.947 -21.356 1.00 96.00 119 ARG A CA 1
ATOM 952 C C . ARG A 1 119 ? 7.819 -10.536 -20.911 1.00 96.00 119 ARG A C 1
ATOM 954 O O . ARG A 1 119 ? 8.663 -10.245 -21.749 1.00 96.00 119 ARG A O 1
ATOM 961 N N . PHE A 1 120 ? 8.068 -10.569 -19.607 1.00 94.94 120 PHE A N 1
ATOM 962 C CA . PHE A 1 120 ? 9.322 -10.223 -18.948 1.00 94.94 120 PHE A CA 1
ATOM 963 C C . PHE A 1 120 ? 9.715 -11.374 -17.997 1.00 94.94 120 PHE A C 1
ATOM 965 O O . PHE A 1 120 ? 9.481 -11.280 -16.788 1.00 94.94 120 PHE A O 1
ATOM 972 N N . PRO A 1 121 ? 10.290 -12.481 -18.512 1.00 89.88 121 PRO A N 1
ATOM 973 C CA . PRO A 1 121 ? 10.541 -13.714 -17.746 1.00 89.88 121 PRO A CA 1
ATOM 974 C C . PRO A 1 121 ? 11.404 -13.550 -16.499 1.00 89.88 121 PRO A C 1
ATOM 976 O O . PRO A 1 121 ? 11.220 -14.272 -15.523 1.00 89.88 121 PRO A O 1
ATOM 979 N N . ASN A 1 122 ? 12.295 -12.561 -16.512 1.00 86.75 122 ASN A N 1
ATOM 980 C CA . ASN A 1 122 ? 13.187 -12.254 -15.397 1.00 86.75 122 ASN A CA 1
ATOM 981 C C . ASN A 1 122 ? 12.659 -11.112 -14.515 1.00 86.75 122 ASN A C 1
ATOM 983 O O . ASN A 1 122 ? 13.359 -10.648 -13.618 1.00 86.75 122 ASN A O 1
ATOM 987 N N . SER A 1 123 ? 11.436 -10.631 -14.768 1.00 83.25 123 SER A N 1
ATOM 988 C CA . SER A 1 123 ? 10.816 -9.637 -13.900 1.00 83.25 123 SER A CA 1
ATOM 989 C C . SER A 1 123 ? 10.355 -10.297 -12.602 1.00 83.25 123 SER A C 1
ATOM 991 O O . SER A 1 123 ? 9.573 -11.250 -12.583 1.00 83.25 123 SER A O 1
ATOM 993 N N . ASN A 1 124 ? 10.804 -9.746 -11.480 1.00 84.44 124 ASN A N 1
ATOM 994 C CA . ASN A 1 124 ? 10.327 -10.122 -10.152 1.00 84.44 124 ASN A CA 1
ATOM 995 C C . ASN A 1 124 ? 8.998 -9.428 -9.811 1.00 84.44 124 ASN A C 1
ATOM 997 O O . ASN A 1 124 ? 8.740 -9.146 -8.648 1.00 84.44 124 ASN A O 1
ATOM 1001 N N . TRP A 1 125 ? 8.159 -9.125 -10.808 1.00 89.88 125 TRP A N 1
ATOM 1002 C CA . TRP A 1 125 ? 6.887 -8.442 -10.588 1.00 89.88 125 TRP A CA 1
ATOM 1003 C C . TRP A 1 125 ? 5.813 -9.410 -10.030 1.00 89.88 125 TRP A C 1
ATOM 1005 O O . TRP A 1 125 ? 5.744 -10.573 -10.463 1.00 89.88 125 TRP A O 1
ATOM 1015 N N . PRO A 1 126 ? 4.936 -8.966 -9.105 1.00 86.31 126 PRO A N 1
ATOM 1016 C CA . PRO A 1 126 ? 5.003 -7.689 -8.388 1.00 86.31 126 PRO A CA 1
ATOM 1017 C C . PRO A 1 126 ? 6.218 -7.649 -7.456 1.00 86.31 126 PRO A C 1
ATOM 1019 O O . PRO A 1 126 ? 6.529 -8.645 -6.809 1.00 86.31 126 PRO A O 1
ATOM 1022 N N . TYR A 1 127 ? 6.911 -6.509 -7.417 1.00 86.19 127 TYR A N 1
ATOM 1023 C CA . TYR A 1 127 ? 8.139 -6.366 -6.638 1.00 86.19 127 TYR A CA 1
ATOM 1024 C C . TYR A 1 127 ? 7.816 -6.375 -5.144 1.00 86.19 127 TYR A C 1
ATOM 1026 O O . TYR A 1 127 ? 7.159 -5.465 -4.646 1.00 86.19 127 TYR A O 1
ATOM 1034 N N . ASP A 1 128 ? 8.290 -7.386 -4.416 1.00 80.69 128 ASP A N 1
ATOM 1035 C CA . ASP A 1 128 ? 8.113 -7.432 -2.958 1.00 80.69 128 ASP A CA 1
ATOM 1036 C C . ASP A 1 128 ? 8.896 -6.309 -2.258 1.00 80.69 128 ASP A C 1
ATOM 1038 O O . ASP A 1 128 ? 8.478 -5.826 -1.205 1.00 80.69 128 ASP A O 1
ATOM 1042 N N . PHE A 1 129 ? 10.004 -5.878 -2.873 1.00 85.31 129 PHE A N 1
ATOM 1043 C CA . PHE A 1 129 ? 10.880 -4.816 -2.394 1.00 85.31 129 PHE A CA 1
ATOM 1044 C C . PHE A 1 129 ? 11.433 -3.968 -3.555 1.00 85.31 129 PHE A C 1
ATOM 1046 O O . PHE A 1 129 ? 11.721 -4.522 -4.623 1.00 85.31 129 PHE A O 1
ATOM 1053 N N . PRO A 1 130 ? 11.712 -2.669 -3.325 1.00 87.94 130 PRO A N 1
ATOM 1054 C CA . PRO A 1 130 ? 12.262 -1.758 -4.333 1.00 87.94 130 PRO A CA 1
ATOM 1055 C C . PRO A 1 130 ? 13.541 -2.251 -5.016 1.00 87.94 130 PRO A C 1
ATOM 1057 O O . PRO A 1 130 ? 13.756 -1.989 -6.196 1.00 87.94 130 PRO A O 1
ATOM 1060 N N . HIS A 1 131 ? 14.385 -3.004 -4.306 1.00 90.25 131 HIS A N 1
ATOM 1061 C CA . HIS A 1 131 ? 15.663 -3.506 -4.823 1.00 90.25 131 HIS A CA 1
ATOM 1062 C C . HIS A 1 131 ? 15.520 -4.519 -5.970 1.00 90.25 131 HIS A C 1
ATOM 1064 O O . HIS A 1 131 ? 16.472 -4.758 -6.708 1.00 90.25 131 HIS A O 1
ATOM 1070 N N . PHE A 1 132 ? 14.331 -5.102 -6.145 1.00 90.12 132 PHE A N 1
ATOM 1071 C CA . PHE A 1 132 ? 14.029 -5.994 -7.263 1.00 90.12 132 PHE A CA 1
ATOM 1072 C C . PHE A 1 132 ? 13.564 -5.264 -8.527 1.00 90.12 132 PHE A C 1
ATOM 1074 O O . PHE A 1 132 ? 13.407 -5.907 -9.568 1.00 90.12 132 PHE A O 1
ATOM 1081 N N . GLN A 1 133 ? 13.329 -3.952 -8.446 1.00 91.25 133 GLN A N 1
ATOM 1082 C CA . GLN A 1 133 ? 13.033 -3.127 -9.613 1.00 91.25 133 GLN A CA 1
ATOM 1083 C C . GLN A 1 133 ? 14.264 -3.026 -10.526 1.00 91.25 133 GLN A C 1
ATOM 1085 O O . GLN A 1 133 ? 15.408 -3.099 -10.072 1.00 91.25 133 GLN A O 1
ATOM 1090 N N . GLY A 1 134 ? 14.023 -2.869 -11.825 1.00 92.44 134 GLY A N 1
ATOM 1091 C CA . GLY A 1 134 ? 15.072 -2.851 -12.846 1.00 92.44 134 GLY A CA 1
ATOM 1092 C C . GLY A 1 134 ? 14.690 -2.035 -14.074 1.00 92.44 134 GLY A C 1
ATOM 1093 O O . GLY A 1 134 ? 13.658 -1.365 -14.087 1.00 92.44 134 GLY A O 1
ATOM 1094 N N . GLU A 1 135 ? 15.501 -2.134 -15.124 1.00 93.00 135 GLU A N 1
ATOM 1095 C CA . GLU A 1 135 ? 15.326 -1.372 -16.369 1.00 93.00 135 GLU A CA 1
ATOM 1096 C C . GLU A 1 135 ? 13.959 -1.570 -17.038 1.00 93.00 135 GLU A C 1
ATOM 1098 O O . GLU A 1 135 ? 13.454 -0.626 -17.620 1.00 93.00 135 GLU A O 1
ATOM 1103 N N . PHE A 1 136 ? 13.326 -2.740 -16.873 1.00 94.69 136 PHE A N 1
ATOM 1104 C CA . PHE A 1 136 ? 12.004 -3.047 -17.438 1.00 94.69 136 PHE A CA 1
ATOM 1105 C C . PHE A 1 136 ? 10.814 -2.485 -16.639 1.00 94.69 136 PHE A C 1
ATOM 1107 O O . PHE A 1 136 ? 9.662 -2.735 -16.998 1.00 94.69 136 PHE A O 1
ATOM 1114 N N . THR A 1 137 ? 11.051 -1.797 -15.514 1.00 96.00 137 THR A N 1
ATOM 1115 C CA . THR A 1 137 ? 9.966 -1.261 -14.665 1.00 96.00 137 THR A CA 1
ATOM 1116 C C . THR A 1 137 ? 9.029 -0.328 -15.456 1.00 96.00 137 THR A C 1
ATOM 1118 O O . THR A 1 137 ? 7.815 -0.537 -15.384 1.00 96.00 137 THR A O 1
ATOM 1121 N N . PRO A 1 138 ? 9.519 0.641 -16.262 1.00 96.50 138 PRO A N 1
ATOM 1122 C CA . PRO A 1 138 ? 8.653 1.509 -17.064 1.00 96.50 138 PRO A CA 1
ATOM 1123 C C . PRO A 1 138 ? 7.771 0.749 -18.062 1.00 96.50 138 PRO A C 1
ATOM 1125 O O . PRO A 1 138 ? 6.579 1.044 -18.187 1.00 96.50 138 PRO A O 1
ATOM 1128 N N . GLU A 1 139 ? 8.327 -0.241 -18.762 1.00 97.12 139 GLU A N 1
ATOM 1129 C CA . GLU A 1 139 ? 7.597 -1.058 -19.733 1.00 97.12 139 GLU A CA 1
ATOM 1130 C C . GLU A 1 139 ? 6.540 -1.922 -19.044 1.00 97.12 139 GLU A C 1
ATOM 1132 O O . GLU A 1 139 ? 5.424 -2.042 -19.550 1.00 97.12 139 GLU A O 1
ATOM 1137 N 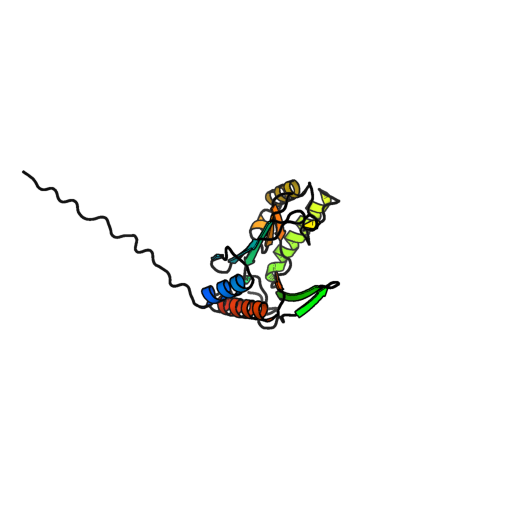N . ILE A 1 140 ? 6.856 -2.484 -17.873 1.00 97.00 140 ILE A N 1
ATOM 1138 C CA . ILE A 1 140 ? 5.898 -3.243 -17.063 1.00 97.00 140 ILE A CA 1
ATOM 1139 C C . ILE A 1 140 ? 4.731 -2.350 -16.633 1.00 97.00 140 ILE A C 1
ATOM 1141 O O . ILE A 1 140 ? 3.581 -2.743 -16.822 1.00 97.00 140 ILE A O 1
ATOM 1145 N N . GLU A 1 141 ? 4.984 -1.141 -16.123 1.00 97.31 141 GLU A N 1
ATOM 1146 C CA . GLU A 1 141 ? 3.912 -0.207 -15.746 1.00 97.31 141 GLU A CA 1
ATOM 1147 C C . GLU A 1 141 ? 3.022 0.179 -16.932 1.00 97.31 141 GLU A C 1
ATOM 1149 O O . GLU A 1 141 ? 1.799 0.268 -16.789 1.00 97.31 141 GLU A O 1
ATOM 1154 N N . LEU A 1 142 ? 3.616 0.397 -18.111 1.00 97.25 142 LEU A N 1
ATOM 1155 C CA . LEU A 1 142 ? 2.867 0.702 -19.329 1.00 97.25 142 LEU A CA 1
ATOM 1156 C C . LEU A 1 142 ? 1.954 -0.464 -19.729 1.00 97.25 142 LEU A C 1
ATOM 1158 O O . LEU A 1 142 ? 0.779 -0.253 -20.040 1.00 97.25 142 LEU A O 1
ATOM 1162 N N . GLU A 1 143 ? 2.481 -1.686 -19.701 1.00 97.19 143 GLU A N 1
ATOM 1163 C CA . GLU A 1 143 ? 1.736 -2.901 -20.027 1.00 97.19 143 GLU A CA 1
ATOM 1164 C C . GLU A 1 143 ? 0.617 -3.164 -19.011 1.00 97.19 143 GLU A C 1
ATOM 1166 O O . GLU A 1 143 ? -0.512 -3.443 -19.409 1.00 97.19 143 GLU A O 1
ATOM 1171 N N . LEU A 1 144 ? 0.876 -2.987 -17.713 1.00 96.56 144 LEU A N 1
ATOM 1172 C CA . LEU A 1 144 ? -0.156 -3.082 -16.678 1.00 96.56 144 LEU A CA 1
ATOM 1173 C C . LEU A 1 144 ? -1.269 -2.060 -16.911 1.00 96.56 144 LEU A C 1
ATOM 1175 O O . LEU A 1 144 ? -2.441 -2.407 -16.818 1.00 96.56 144 LEU A O 1
ATOM 1179 N N . LYS A 1 145 ? -0.925 -0.816 -17.261 1.00 96.12 145 LYS A N 1
ATOM 1180 C CA . LYS A 1 145 ? -1.922 0.240 -17.485 1.00 96.12 145 LYS A CA 1
ATOM 1181 C C . LYS A 1 145 ? -2.810 -0.056 -18.688 1.00 96.12 145 LYS A C 1
ATOM 1183 O O . LYS A 1 145 ? -3.978 0.330 -18.685 1.00 96.12 145 LYS A O 1
ATOM 1188 N N . ARG A 1 146 ? -2.255 -0.707 -19.712 1.00 97.06 146 ARG A N 1
ATOM 1189 C CA . ARG A 1 146 ? -2.975 -1.074 -20.935 1.00 97.06 146 ARG A CA 1
ATOM 1190 C C . ARG A 1 146 ? -3.853 -2.307 -20.737 1.00 97.06 146 ARG A C 1
ATOM 1192 O O . ARG A 1 146 ? -5.006 -2.289 -21.148 1.00 97.06 146 ARG A O 1
ATOM 1199 N N . GLU A 1 147 ? -3.305 -3.354 -20.129 1.00 96.88 147 GLU A N 1
ATOM 1200 C CA . GLU A 1 147 ? -3.928 -4.685 -20.081 1.00 96.88 147 GLU A CA 1
ATOM 1201 C C . GLU A 1 147 ? -4.729 -4.938 -18.792 1.00 96.88 147 GLU A C 1
ATOM 1203 O O . GLU A 1 147 ? -5.624 -5.778 -18.790 1.00 96.88 147 GLU A O 1
ATOM 1208 N N . TYR A 1 148 ? -4.414 -4.222 -17.706 1.00 96.12 148 TYR A N 1
ATOM 1209 C CA . TYR A 1 148 ? -5.016 -4.383 -16.373 1.00 96.12 148 TYR A CA 1
ATOM 1210 C C . TYR A 1 148 ? -5.304 -3.020 -15.701 1.00 96.12 148 TYR A C 1
ATOM 1212 O O . TYR A 1 148 ? -4.821 -2.752 -14.589 1.00 96.12 148 TYR A O 1
ATOM 1220 N N . PRO A 1 149 ? -6.063 -2.110 -16.350 1.00 95.19 149 PRO A N 1
ATOM 1221 C CA . PRO A 1 149 ? -6.326 -0.761 -15.833 1.00 95.19 149 PRO A CA 1
ATOM 1222 C C . PRO A 1 149 ? -6.995 -0.746 -14.447 1.00 95.19 149 PRO A C 1
ATOM 1224 O O . PRO A 1 149 ? -6.860 0.220 -13.691 1.00 95.19 149 PRO A O 1
ATOM 1227 N N . GLU A 1 150 ? -7.686 -1.818 -14.072 1.00 93.38 150 GLU A N 1
ATOM 1228 C CA . GLU A 1 150 ? -8.361 -1.975 -12.790 1.00 93.38 150 GLU A CA 1
ATOM 1229 C C . GLU A 1 150 ? -7.408 -2.015 -11.584 1.00 93.38 150 GLU A C 1
ATOM 1231 O O . GLU A 1 150 ? -7.817 -1.630 -10.485 1.00 93.38 150 GLU A O 1
ATOM 1236 N N . ILE A 1 151 ? -6.120 -2.337 -11.775 1.00 93.75 151 ILE A N 1
ATOM 1237 C CA . ILE A 1 151 ? -5.088 -2.259 -10.720 1.00 93.75 151 ILE A CA 1
ATOM 1238 C C . ILE A 1 151 ? -5.014 -0.846 -10.106 1.00 93.75 151 ILE A C 1
ATOM 1240 O O . ILE A 1 151 ? -4.791 -0.687 -8.902 1.00 93.75 151 ILE A O 1
ATOM 1244 N N . TRP A 1 152 ? -5.302 0.203 -10.886 1.00 94.19 152 TRP A N 1
ATOM 1245 C CA . TRP A 1 152 ? -5.334 1.596 -10.412 1.00 94.19 152 TRP A CA 1
ATOM 1246 C C . TRP A 1 152 ? -6.576 1.948 -9.583 1.00 94.19 152 TRP A C 1
ATOM 1248 O O . TRP A 1 152 ? -6.672 3.065 -9.057 1.00 94.19 152 TRP A O 1
ATOM 1258 N N . SER A 1 153 ? -7.499 1.011 -9.406 1.00 92.56 153 SER A N 1
ATOM 1259 C CA . SER A 1 153 ? -8.634 1.123 -8.485 1.00 92.56 153 SER A CA 1
ATOM 1260 C C . SER A 1 153 ? -8.506 0.226 -7.248 1.00 92.56 153 SER A C 1
ATOM 1262 O O . SER A 1 153 ? -9.360 0.288 -6.375 1.00 92.56 153 SER A O 1
ATOM 1264 N N . MET A 1 154 ? -7.437 -0.573 -7.147 1.00 95.50 154 MET A N 1
ATOM 1265 C CA . MET A 1 154 ? -7.204 -1.499 -6.035 1.00 95.50 154 MET A CA 1
ATOM 1266 C C . MET A 1 154 ? -6.459 -0.860 -4.859 1.00 95.50 154 MET A C 1
ATOM 1268 O O . MET A 1 154 ? -5.831 0.203 -4.992 1.00 95.50 154 MET A O 1
ATOM 1272 N N . ASN A 1 155 ? -6.435 -1.594 -3.738 1.00 97.12 155 ASN A N 1
ATOM 1273 C CA . ASN A 1 155 ? -5.422 -1.410 -2.704 1.00 97.12 155 ASN A CA 1
ATOM 1274 C C . ASN A 1 155 ? -4.041 -1.600 -3.320 1.00 97.12 155 ASN A C 1
ATOM 1276 O O . ASN A 1 155 ? -3.771 -2.629 -3.944 1.00 97.12 155 ASN A O 1
ATOM 1280 N N . ARG A 1 156 ? -3.169 -0.608 -3.170 1.00 96.56 156 ARG A N 1
ATOM 1281 C CA . ARG A 1 156 ? -1.854 -0.627 -3.812 1.00 96.56 156 ARG A CA 1
ATOM 1282 C C . ARG A 1 156 ? -0.846 0.245 -3.093 1.00 96.56 156 ARG A C 1
ATOM 1284 O O . ARG A 1 156 ? -1.209 1.227 -2.443 1.00 96.56 156 ARG A O 1
ATOM 1291 N N . THR A 1 157 ? 0.417 -0.055 -3.337 1.00 97.62 157 THR A N 1
ATOM 1292 C CA . THR A 1 157 ? 1.545 0.833 -3.079 1.00 97.62 157 THR A CA 1
ATOM 1293 C C . THR A 1 157 ? 2.164 1.242 -4.412 1.00 97.62 157 THR A C 1
ATOM 1295 O O . THR A 1 157 ? 2.310 0.424 -5.313 1.00 97.62 157 THR A O 1
ATOM 1298 N N . VAL A 1 158 ? 2.482 2.524 -4.559 1.00 97.69 158 VAL A N 1
ATOM 1299 C CA . VAL A 1 158 ? 3.252 3.065 -5.680 1.00 97.69 158 VAL A CA 1
ATOM 1300 C C . VAL A 1 158 ? 4.579 3.548 -5.126 1.00 97.69 158 VAL A C 1
ATOM 1302 O O . VAL A 1 158 ? 4.601 4.476 -4.317 1.00 97.69 158 VAL A O 1
ATOM 1305 N N . GLU A 1 159 ? 5.661 2.908 -5.540 1.00 97.75 159 GLU A N 1
ATOM 1306 C CA . GLU A 1 159 ? 7.033 3.229 -5.146 1.00 97.75 159 GLU A CA 1
ATOM 1307 C C . GLU A 1 159 ? 7.685 4.124 -6.206 1.00 97.75 159 GLU A C 1
ATOM 1309 O O . GLU A 1 159 ? 7.376 4.000 -7.392 1.00 97.75 159 GLU A O 1
ATOM 1314 N N . TYR A 1 160 ? 8.575 5.024 -5.785 1.00 97.69 160 TYR A N 1
ATOM 1315 C CA . TYR A 1 160 ? 9.293 5.948 -6.668 1.00 97.69 160 TYR A CA 1
ATOM 1316 C C . TYR A 1 160 ? 10.803 5.709 -6.552 1.00 97.69 160 TYR A C 1
ATOM 1318 O O . TYR A 1 160 ? 11.415 6.119 -5.565 1.00 97.69 160 TYR A O 1
ATOM 1326 N N . THR A 1 161 ? 11.397 5.050 -7.545 1.00 97.12 161 THR A N 1
ATOM 1327 C CA . THR A 1 161 ? 12.827 4.686 -7.588 1.00 97.12 161 THR A CA 1
ATOM 1328 C C . THR A 1 161 ? 13.531 5.355 -8.769 1.00 97.12 161 THR A C 1
ATOM 1330 O O . THR A 1 161 ? 12.896 6.054 -9.567 1.00 97.12 161 THR A O 1
ATOM 1333 N N . ARG A 1 162 ? 14.835 5.101 -8.946 1.00 96.75 162 ARG A N 1
ATOM 1334 C CA . ARG A 1 162 ? 15.574 5.544 -10.146 1.00 96.75 162 ARG A CA 1
ATOM 1335 C C . ARG A 1 162 ? 15.025 4.993 -11.466 1.00 96.75 162 ARG A C 1
ATOM 1337 O O . ARG A 1 162 ? 15.249 5.593 -12.510 1.00 96.75 162 ARG A O 1
ATOM 1344 N N . TYR A 1 163 ? 14.305 3.870 -11.429 1.00 96.31 163 TYR A N 1
ATOM 1345 C CA . TYR A 1 163 ? 13.666 3.278 -12.610 1.00 96.31 163 TYR A CA 1
ATOM 1346 C C . TYR A 1 163 ? 12.264 3.846 -12.869 1.00 96.31 163 TYR A C 1
ATOM 1348 O O . TYR A 1 163 ? 11.583 3.414 -13.795 1.00 96.31 163 TYR A O 1
ATOM 1356 N N . GLY A 1 164 ? 11.822 4.819 -12.067 1.00 96.00 164 GLY A N 1
ATOM 1357 C CA . GLY A 1 164 ? 10.519 5.456 -12.184 1.00 96.00 164 GLY A CA 1
ATOM 1358 C C . GLY A 1 164 ? 9.517 4.953 -11.148 1.00 96.00 164 GLY A C 1
ATOM 1359 O O . GLY A 1 164 ? 9.863 4.625 -10.014 1.00 96.00 164 GLY A O 1
ATOM 1360 N N . LYS A 1 165 ? 8.236 4.976 -11.523 1.00 96.12 165 LYS A N 1
ATOM 1361 C CA . LYS A 1 165 ? 7.145 4.524 -10.653 1.00 96.12 165 LYS A CA 1
ATOM 1362 C C . LYS A 1 165 ? 6.999 3.015 -10.782 1.00 96.12 165 LYS A C 1
ATOM 1364 O O . LYS A 1 165 ? 7.083 2.510 -11.892 1.00 96.12 165 LYS A O 1
ATOM 1369 N N . ALA A 1 166 ? 6.717 2.330 -9.683 1.00 96.75 166 ALA A N 1
ATOM 1370 C CA . ALA A 1 166 ? 6.353 0.919 -9.694 1.00 96.75 166 ALA A CA 1
ATOM 1371 C C . ALA A 1 166 ? 5.082 0.707 -8.871 1.00 96.75 166 ALA A C 1
ATOM 1373 O O . ALA A 1 166 ? 5.025 1.065 -7.692 1.00 96.75 166 ALA A O 1
ATOM 1374 N N . THR A 1 167 ? 4.058 0.135 -9.491 1.00 96.44 167 THR A N 1
ATOM 1375 C CA . THR A 1 167 ? 2.770 -0.152 -8.874 1.00 96.44 167 THR A CA 1
ATOM 1376 C C . THR A 1 167 ? 2.749 -1.589 -8.377 1.00 96.44 167 THR A C 1
ATOM 1378 O O . THR A 1 167 ? 2.867 -2.552 -9.137 1.00 96.44 167 THR A O 1
ATOM 1381 N N . ARG A 1 168 ? 2.530 -1.731 -7.073 1.00 94.81 168 ARG A N 1
ATOM 1382 C CA . ARG A 1 168 ? 2.358 -3.006 -6.391 1.00 94.81 168 ARG A CA 1
ATOM 1383 C C . ARG A 1 168 ? 0.930 -3.109 -5.858 1.00 94.81 168 ARG A C 1
ATOM 1385 O O . ARG A 1 168 ? 0.621 -2.455 -4.857 1.00 94.81 168 ARG A O 1
ATOM 1392 N N . PRO A 1 169 ? 0.042 -3.889 -6.493 1.00 94.94 169 PRO A N 1
ATOM 1393 C CA . PRO A 1 169 ? -1.253 -4.176 -5.896 1.00 94.94 169 PRO A CA 1
ATOM 1394 C C . PRO A 1 169 ? -1.058 -5.021 -4.632 1.00 94.94 169 PRO A C 1
ATOM 1396 O O . PRO A 1 169 ? -0.226 -5.927 -4.594 1.00 94.94 169 PRO A O 1
ATOM 1399 N N . GLU A 1 170 ? -1.804 -4.697 -3.584 1.00 93.44 170 GLU A N 1
ATOM 1400 C CA . GLU A 1 170 ? -1.663 -5.343 -2.282 1.00 93.44 170 GLU A CA 1
ATOM 1401 C C . GLU A 1 170 ? -2.516 -6.617 -2.211 1.00 93.44 170 GLU A C 1
ATOM 1403 O O . GLU A 1 170 ? -3.679 -6.623 -2.625 1.00 93.44 170 GLU A O 1
ATOM 1408 N N . MET A 1 171 ? -1.947 -7.686 -1.642 1.00 90.38 171 MET A N 1
ATOM 1409 C CA . MET A 1 171 ? -2.674 -8.923 -1.304 1.00 90.38 171 MET A CA 1
ATOM 1410 C C . MET A 1 171 ? -3.156 -8.943 0.157 1.00 90.38 171 MET A C 1
ATOM 1412 O O . MET A 1 171 ? -4.104 -9.649 0.489 1.00 90.38 171 MET A O 1
ATOM 1416 N N . SER A 1 172 ? -2.527 -8.140 1.012 1.00 92.50 172 SER A N 1
ATOM 1417 C CA . SER A 1 172 ? -2.945 -7.794 2.372 1.00 92.50 172 SER A CA 1
ATOM 1418 C C . SER A 1 172 ? -2.487 -6.368 2.669 1.00 92.50 172 SER A C 1
ATOM 1420 O O . SER A 1 172 ? -1.616 -5.830 1.982 1.00 92.50 172 SER A O 1
ATOM 1422 N N . PHE A 1 173 ? -3.056 -5.728 3.687 1.00 95.31 173 PHE A N 1
ATOM 1423 C CA . PHE A 1 173 ? -2.574 -4.425 4.123 1.00 95.31 173 PHE A CA 1
ATOM 1424 C C . PHE A 1 173 ? -1.628 -4.578 5.311 1.00 95.31 173 PHE A C 1
ATOM 1426 O O . PHE A 1 173 ? -2.055 -4.797 6.440 1.00 95.31 173 PHE A O 1
ATOM 1433 N N . GLU A 1 174 ? -0.331 -4.416 5.062 1.00 95.56 174 GLU A N 1
ATOM 1434 C CA . GLU A 1 174 ? 0.688 -4.478 6.113 1.00 95.56 174 GLU A CA 1
ATOM 1435 C C . GLU A 1 174 ? 1.240 -3.092 6.450 1.00 95.56 174 GLU A C 1
ATOM 1437 O O . GLU A 1 174 ? 1.558 -2.316 5.550 1.00 95.56 174 GLU A O 1
ATOM 1442 N N . LEU A 1 175 ? 1.407 -2.774 7.732 1.00 96.56 175 LEU A N 1
ATOM 1443 C CA . LEU A 1 175 ? 2.176 -1.629 8.221 1.00 96.56 175 LEU A CA 1
ATOM 1444 C C . LEU A 1 175 ? 3.232 -2.109 9.209 1.00 96.56 175 LEU A C 1
ATOM 1446 O O . LEU A 1 175 ? 2.941 -2.900 10.102 1.00 96.56 175 LEU A O 1
ATOM 1450 N N . THR A 1 176 ? 4.447 -1.584 9.081 1.00 95.81 176 THR A N 1
ATOM 1451 C CA . THR A 1 176 ? 5.553 -1.888 9.992 1.00 95.81 176 THR A CA 1
ATOM 1452 C C . THR A 1 176 ? 6.035 -0.640 10.713 1.00 95.81 176 THR A C 1
ATOM 1454 O O . THR A 1 176 ? 6.133 0.427 10.100 1.00 95.81 176 THR A O 1
ATOM 1457 N N . TYR A 1 177 ? 6.400 -0.776 11.986 1.00 96.81 177 TYR A N 1
ATOM 1458 C CA . TYR A 1 177 ? 6.951 0.318 12.784 1.00 96.81 177 TYR A CA 1
ATOM 1459 C C . TYR A 1 177 ? 7.937 -0.185 13.845 1.00 96.81 177 TYR A C 1
ATOM 1461 O O . TYR A 1 177 ? 7.998 -1.379 14.138 1.00 96.81 177 TYR A O 1
ATOM 1469 N N . SER A 1 178 ? 8.744 0.708 14.417 1.00 95.88 178 SER A N 1
ATOM 1470 C CA . SER A 1 178 ? 9.743 0.335 15.430 1.00 95.88 178 SER A CA 1
ATOM 1471 C C . SER A 1 178 ? 9.102 -0.103 16.754 1.00 95.88 178 SER A C 1
ATOM 1473 O O . SER A 1 178 ? 9.609 -1.014 17.407 1.00 95.88 178 SER A O 1
ATOM 1475 N N . SER A 1 179 ? 7.952 0.465 17.115 1.00 96.38 179 SER A N 1
ATOM 1476 C CA . SER A 1 179 ? 7.178 0.149 18.324 1.00 96.38 179 SER A CA 1
ATOM 1477 C C . SER A 1 179 ? 5.742 -0.283 18.004 1.00 96.38 179 SER A C 1
ATOM 1479 O O . SER A 1 179 ? 5.231 -0.009 16.917 1.00 96.38 179 SER A O 1
ATOM 1481 N N . ALA A 1 180 ? 5.098 -0.979 18.948 1.00 97.31 180 ALA A N 1
ATOM 1482 C CA . ALA A 1 180 ? 3.729 -1.471 18.790 1.00 97.31 180 ALA A CA 1
ATOM 1483 C C . ALA A 1 180 ? 2.673 -0.361 18.915 1.00 97.31 180 ALA A C 1
ATOM 1485 O O . ALA A 1 180 ? 1.774 -0.279 18.084 1.00 97.31 180 ALA A O 1
ATOM 1486 N N . GLU A 1 181 ? 2.820 0.524 19.904 1.00 97.81 181 GLU A N 1
ATOM 1487 C CA . GLU A 1 181 ? 1.815 1.533 20.277 1.00 97.81 181 GLU A CA 1
ATOM 1488 C C . GLU A 1 181 ? 1.300 2.387 19.092 1.00 97.81 181 GLU A C 1
ATOM 1490 O O . GLU A 1 181 ? 0.085 2.537 18.953 1.00 97.81 181 GLU A O 1
ATOM 1495 N N . PRO A 1 182 ? 2.139 2.904 18.167 1.00 97.94 182 PRO A N 1
ATOM 1496 C CA . PRO A 1 182 ? 1.634 3.672 17.024 1.00 97.94 182 PRO A CA 1
ATOM 1497 C C . PRO A 1 182 ? 0.786 2.841 16.055 1.00 97.94 182 PRO A C 1
ATOM 1499 O O . PRO A 1 182 ? -0.172 3.355 15.475 1.00 97.94 182 PRO A O 1
ATOM 1502 N N . LEU A 1 183 ? 1.109 1.553 15.899 1.00 97.75 183 LEU A N 1
ATOM 1503 C CA . LEU A 1 183 ? 0.340 0.627 15.068 1.00 97.75 183 LEU A CA 1
ATOM 1504 C C . LEU A 1 183 ? -1.004 0.287 15.720 1.00 97.75 183 LEU A C 1
ATOM 1506 O O . LEU A 1 183 ? -2.018 0.243 15.026 1.00 97.75 183 LEU A O 1
ATOM 1510 N N . GLU A 1 184 ? -1.029 0.101 17.041 1.00 97.31 184 GLU A N 1
ATOM 1511 C CA . GLU A 1 184 ? -2.261 -0.119 17.810 1.00 97.31 184 GLU A CA 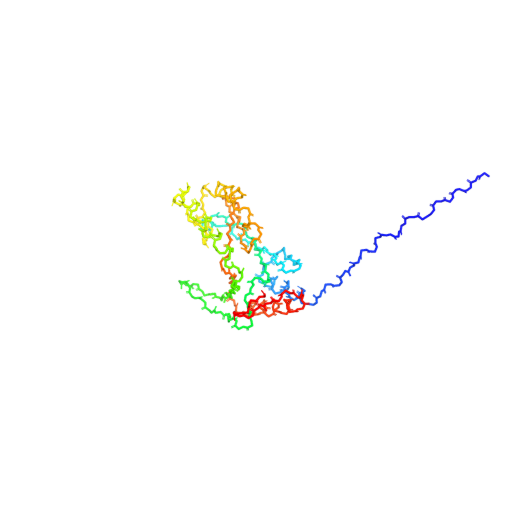1
ATOM 1512 C C . GLU A 1 184 ? -3.179 1.103 17.715 1.00 97.31 184 GLU A C 1
ATOM 1514 O O . GLU A 1 184 ? -4.342 0.981 17.331 1.00 97.31 184 GLU A O 1
ATOM 1519 N N . LYS A 1 185 ? -2.629 2.306 17.920 1.00 97.00 185 LYS A N 1
ATOM 1520 C CA . LYS A 1 185 ? -3.370 3.563 17.769 1.00 97.00 185 LYS A CA 1
ATOM 1521 C C . LYS A 1 185 ? -3.926 3.744 16.357 1.00 97.00 185 LYS A C 1
ATOM 1523 O O . LYS A 1 185 ? -5.051 4.223 16.196 1.00 97.00 185 LYS A O 1
ATOM 1528 N N . PHE A 1 186 ? -3.159 3.367 15.332 1.00 97.56 186 PHE A N 1
ATOM 1529 C CA . PHE A 1 186 ? -3.633 3.373 13.949 1.00 97.56 186 PHE A CA 1
ATOM 1530 C C . PHE A 1 186 ? -4.792 2.391 13.743 1.00 97.56 186 PHE A C 1
ATOM 1532 O O . PHE A 1 186 ? -5.825 2.801 13.214 1.00 97.56 186 PHE A O 1
ATOM 1539 N N . ARG A 1 187 ? -4.654 1.134 14.188 1.00 96.81 187 ARG A N 1
ATOM 1540 C CA . ARG A 1 187 ? -5.707 0.108 14.094 1.00 96.81 187 ARG A CA 1
ATOM 1541 C C . ARG A 1 187 ? -7.002 0.591 14.746 1.00 96.81 187 ARG A C 1
ATOM 1543 O O . ARG A 1 187 ? -8.063 0.541 14.125 1.00 96.81 187 ARG A O 1
ATOM 1550 N N . ASP A 1 188 ? -6.909 1.109 15.965 1.00 95.94 188 ASP A N 1
ATOM 1551 C CA . ASP A 1 188 ? -8.074 1.527 16.743 1.00 95.94 188 ASP A CA 1
ATOM 1552 C C . ASP A 1 188 ? -8.747 2.764 16.120 1.00 95.94 188 ASP A C 1
ATOM 1554 O O . ASP A 1 188 ? -9.975 2.821 16.008 1.00 95.94 188 ASP A O 1
ATOM 1558 N N . SER A 1 189 ? -7.955 3.716 15.612 1.00 95.69 189 SER A N 1
ATOM 1559 C CA . SER A 1 189 ? -8.477 4.891 14.894 1.00 95.69 189 SER A CA 1
ATOM 1560 C C . SER A 1 189 ? -9.124 4.514 13.558 1.00 95.69 189 SER A C 1
ATOM 1562 O O . SER A 1 189 ? -10.158 5.073 13.191 1.00 95.69 189 SER A O 1
ATOM 1564 N N . LEU A 1 190 ? -8.548 3.550 12.833 1.00 95.81 190 LEU A N 1
ATOM 1565 C CA . LEU A 1 190 ? -9.103 3.029 11.583 1.00 95.81 190 LEU A CA 1
ATOM 1566 C C . LEU A 1 190 ? -10.459 2.353 11.823 1.00 95.81 190 LEU A C 1
ATOM 1568 O O . LEU A 1 190 ? -11.401 2.568 11.059 1.00 95.81 190 LEU A O 1
ATOM 1572 N N . ARG A 1 191 ? -10.577 1.603 12.925 1.00 93.12 191 ARG A N 1
ATOM 1573 C CA . ARG A 1 191 ? -11.825 0.960 13.359 1.00 93.12 191 ARG A CA 1
ATOM 1574 C C . ARG A 1 191 ? -12.898 1.979 13.699 1.00 93.12 191 ARG A C 1
ATOM 1576 O O . ARG A 1 191 ? -14.017 1.879 13.199 1.00 93.12 191 ARG A O 1
ATOM 1583 N N . ALA A 1 192 ? -12.553 2.972 14.517 1.00 92.44 192 ALA A N 1
ATOM 1584 C CA . ALA A 1 192 ? -13.467 4.050 14.876 1.00 92.44 192 ALA A CA 1
ATOM 1585 C C . ALA A 1 192 ? -13.968 4.792 13.626 1.00 92.44 192 ALA A C 1
ATOM 1587 O O . ALA A 1 192 ? -15.173 4.998 13.470 1.00 92.44 192 ALA A O 1
ATOM 1588 N N . TYR A 1 193 ? -13.061 5.110 12.694 1.00 92.94 193 TYR A N 1
ATOM 1589 C CA . TYR A 1 193 ? -13.413 5.758 11.433 1.00 92.94 193 TYR A CA 1
ATOM 1590 C C . TYR A 1 193 ? -14.374 4.917 10.586 1.00 92.94 193 TYR A C 1
ATOM 1592 O O . TYR A 1 193 ? -15.405 5.421 10.134 1.00 92.94 193 TYR A O 1
ATOM 1600 N N . SER A 1 194 ? -14.055 3.636 10.384 1.00 91.69 194 SER A N 1
ATOM 1601 C CA . SER A 1 194 ? -14.885 2.722 9.597 1.00 91.69 194 SER A CA 1
ATOM 1602 C C . SER A 1 194 ? -16.317 2.627 10.146 1.00 91.69 194 SER A C 1
ATOM 1604 O O . SER A 1 194 ? -17.278 2.795 9.382 1.00 91.69 194 SER A O 1
ATOM 1606 N N . ASN A 1 195 ? -16.457 2.455 11.466 1.00 87.94 195 ASN A N 1
ATOM 1607 C CA . ASN A 1 195 ? -17.751 2.363 12.144 1.00 87.94 195 ASN A CA 1
ATOM 1608 C C . ASN A 1 195 ? -18.561 3.664 12.024 1.00 87.94 195 ASN A C 1
ATOM 1610 O O . ASN A 1 195 ? -19.767 3.624 11.784 1.00 87.94 195 ASN A O 1
ATOM 1614 N N . GLY A 1 196 ? -17.907 4.824 12.146 1.00 81.50 196 GLY A N 1
ATOM 1615 C CA . GLY A 1 196 ? -18.570 6.130 12.085 1.00 81.50 196 GLY A CA 1
ATOM 1616 C C . GLY A 1 196 ? -19.016 6.569 10.682 1.00 81.50 196 GLY A C 1
ATOM 1617 O O . GLY A 1 196 ? -19.895 7.424 10.562 1.00 81.50 196 GLY A O 1
ATOM 1618 N N . LYS A 1 197 ? -18.433 6.016 9.606 1.00 74.69 197 LYS A N 1
ATOM 1619 C CA . LYS A 1 197 ? -18.638 6.497 8.220 1.00 74.69 197 LYS A CA 1
ATOM 1620 C C . LYS A 1 197 ? -19.347 5.522 7.282 1.00 74.69 197 LYS A C 1
ATOM 1622 O O . LYS A 1 197 ? -19.378 5.773 6.080 1.00 74.69 197 LYS A O 1
ATOM 1627 N N . ARG A 1 198 ? -19.963 4.457 7.810 1.00 69.19 198 ARG A N 1
ATOM 1628 C CA . ARG A 1 198 ? -20.622 3.409 7.004 1.00 69.19 198 ARG A CA 1
ATOM 1629 C C . ARG A 1 198 ? -19.675 2.816 5.952 1.00 69.19 198 ARG A C 1
ATOM 1631 O O . ARG A 1 198 ? -20.080 2.560 4.821 1.00 69.19 198 ARG A O 1
ATOM 1638 N N . CYS A 1 199 ? -18.426 2.577 6.343 1.00 83.50 199 CYS A N 1
ATOM 1639 C CA . CYS A 1 199 ? -17.494 1.734 5.599 1.00 83.50 199 CYS A CA 1
ATOM 1640 C C . CYS A 1 199 ? -17.440 0.369 6.295 1.00 83.50 199 CYS A C 1
ATOM 1642 O O . CYS A 1 199 ? -16.404 0.072 6.892 1.00 83.50 199 CYS A O 1
ATOM 1644 N N . PRO A 1 200 ? -18.557 -0.392 6.355 1.00 72.25 200 PRO A N 1
ATOM 1645 C CA . PRO A 1 200 ? -18.683 -1.506 7.281 1.00 72.25 200 PRO A CA 1
ATOM 1646 C C . PRO A 1 200 ? -17.590 -2.539 7.019 1.00 72.25 200 PRO A C 1
ATOM 1648 O O . PRO A 1 200 ? -17.479 -3.079 5.914 1.00 72.25 200 PRO A O 1
ATOM 1651 N N . LEU A 1 201 ? -16.794 -2.800 8.053 1.00 73.88 201 LEU A N 1
ATOM 1652 C CA . LEU A 1 201 ? -15.982 -4.005 8.118 1.00 73.88 201 LEU A CA 1
ATOM 1653 C C . LEU A 1 201 ? -16.945 -5.168 8.324 1.00 73.88 201 LEU A C 1
ATOM 1655 O O . LEU A 1 201 ? -17.811 -5.107 9.197 1.00 73.88 201 LEU A O 1
ATOM 1659 N N . LEU A 1 202 ? -16.817 -6.195 7.495 1.00 60.00 202 LEU A N 1
ATOM 1660 C CA . LEU A 1 202 ? -17.593 -7.420 7.644 1.00 60.00 202 LEU A CA 1
ATOM 1661 C C . LEU A 1 202 ? -16.788 -8.409 8.479 1.00 60.00 202 LEU A C 1
ATOM 1663 O O . LEU A 1 202 ? -15.553 -8.467 8.369 1.00 60.00 202 LEU A O 1
ATOM 1667 N N . LYS A 1 203 ? -17.479 -9.202 9.298 1.00 61.47 203 LYS A N 1
ATOM 1668 C CA . LYS A 1 203 ? -16.824 -10.323 9.968 1.00 61.47 203 LYS A CA 1
ATOM 1669 C C . LYS A 1 203 ? -16.402 -11.363 8.936 1.00 61.47 203 LYS A C 1
ATOM 1671 O O . LYS A 1 203 ? -16.939 -11.439 7.829 1.00 61.47 203 LYS A O 1
ATOM 1676 N N . ALA A 1 204 ? -15.417 -12.177 9.304 1.00 57.66 204 ALA A N 1
ATOM 1677 C CA . ALA A 1 204 ? -15.010 -13.315 8.491 1.00 57.66 204 ALA A CA 1
ATOM 1678 C C . ALA A 1 204 ? -16.232 -14.204 8.189 1.00 57.66 204 ALA A C 1
ATOM 1680 O O . ALA A 1 204 ? -16.850 -14.717 9.118 1.00 57.66 204 ALA A O 1
ATOM 1681 N N . GLY A 1 205 ? -16.575 -14.381 6.910 1.00 54.72 205 GLY A N 1
ATOM 1682 C CA . GLY A 1 205 ? -17.685 -15.244 6.485 1.00 54.72 205 GLY A CA 1
ATOM 1683 C C . GLY A 1 205 ? -19.062 -14.576 6.372 1.00 54.72 205 GLY A C 1
ATOM 1684 O O . GLY A 1 205 ? -20.020 -15.270 6.050 1.00 54.72 205 GLY A O 1
ATOM 1685 N N . GLU A 1 206 ? -19.181 -13.264 6.590 1.00 51.19 206 GLU A N 1
ATOM 1686 C CA . GLU A 1 206 ? -20.397 -12.514 6.243 1.00 51.19 206 GLU A CA 1
ATOM 1687 C C . GLU A 1 206 ? -20.297 -12.006 4.791 1.00 51.19 206 GLU A C 1
ATOM 1689 O O . GLU A 1 206 ? -19.395 -11.236 4.453 1.00 51.19 206 GLU A O 1
ATOM 1694 N N . GLU A 1 207 ? -21.216 -12.446 3.927 1.00 51.56 207 GLU A N 1
ATOM 1695 C CA . GLU A 1 207 ? -21.426 -11.895 2.579 1.00 51.56 207 GLU A CA 1
ATOM 1696 C C . GLU A 1 207 ? -22.672 -10.990 2.585 1.00 51.56 207 GLU A C 1
ATOM 1698 O O . GLU A 1 207 ? -23.616 -11.240 3.336 1.00 51.56 207 GLU A O 1
ATOM 1703 N N . LEU A 1 208 ? -22.646 -9.912 1.789 1.00 51.62 208 LEU A N 1
ATOM 1704 C CA . LEU A 1 208 ? -23.792 -9.018 1.559 1.00 51.62 208 LEU A CA 1
ATOM 1705 C C . LEU A 1 208 ? -24.696 -9.559 0.451 1.00 51.62 208 LEU A C 1
ATOM 1707 O O . LEU A 1 208 ? -24.131 -10.002 -0.575 1.00 51.62 208 LEU A O 1
#

Secondary structure (DSSP, 8-state):
------------------PPPHHHHHHHHHHHHTT-EEEEEETTEEEEEEE----TTTTS--EEEEEEEGGGBB--TT---EEEEETTEEEEEEEEPBPGGGHHHHHHHHHHHHHHHHHSTT---S-SSGGG--TTHHHHHHHHHHH-GGGGGSSEEEEEETTEEEEEE-SSEEEEESSSHHHHHHHHHHHHHHHHTT-PPBPTT---

Radius of gyration: 21.56 Å; chains: 1; bounding box: 51×79×42 Å